Protein 3M70 (pdb70)

Radius of gyration: 23.3 Å; Cα contacts (8 Å, |Δi|>4): 583; chains: 1; bounding box: 67×44×43 Å

Nearest PDB structures (foldseek):
  3m70-assembly1_A  TM=1.002E+00  e=7.846E-60  Haemophilus influenzae
  1y8c-assembly1_A  TM=7.029E-01  e=2.991E-09  Clostridium acetobutylicum ATCC 824
  1wzn-assembly1_A  TM=7.797E-01  e=3.381E-08  Pyrococcus horikoshii OT3
  6gkz-assembly1_D  TM=7.814E-01  e=2.504E-06  Coptis japonica
  3gu3-assembly1_B  TM=7.410E-01  e=1.740E-06  Bacillus cereus ATCC 14579

Secondary structure (DSSP, 8-state):
---EEEEE---EETTTS----SSB---TT-EEEEEEEES-EEEEEE-TT--EEEEEEE-TT--PPPBPTT--EEEEESSTT-EEEEEEEEEGGGHHHHHH-PPPPPHHHHHHHHHSPS-EEEEES-TT-HHHHHHHHTT-EEEEEES-HHHHHHHHHHHHHTT--EEEEE--GGG----S-EEEEEE-S-----GGGHHHHHH--TTEEEEEEEEE-B---SSS--SS--S--PPTTHHHHHTTTSEES--------SSB-SS-PBP---B--EE--

CATH classification: 2.60.120.10 (+1 more: 3.40.50.150)

Sequence (277 aa):
KNELICYKQPVWTKDNLPQFQEKHNTKVGTWGKLTVLKGKLKFYELTENGDVIAEHIFTPESHIPFVEPQAWHRVEALSDDLECTLGFYCKKEDYFSKKYNTTAIHGDVVDAAKIISPCKVLDLGCGQGRNSLYLSLLGYDVTSWDHNENSIAFLNETKEKENLNISTALYDINAANIQENYDFIVSTVVFFLNNRERVPSIIKNKEHTNVGGYNLIVAASTDDVPCPLPFSFTFAENELKEYYKDWEFLEYNENGELHKTDENGNRIKKFATLARKKK

Structure (mmCIF, N/CA/C/O backbone):
data_3M70
#
_entry.id   3M70
#
_cell.length_a   90.488
_cell.length_b   170.217
_cell.length_c   55.321
_cell.angle_alpha   90.00
_cell.angle_beta   90.00
_cell.angle_gamma   90.00
#
_symmetry.space_group_name_H-M   'C 2 2 21'
#
loop_
_entity.id
_entity.type
_entity.pdbx_description
1 polymer 'Tellurite resistance protein tehB homolog'
2 water water
#
loop_
_atom_site.group_PDB
_atom_site.id
_atom_site.type_symbol
_atom_site.label_atom_id
_atom_site.label_alt_id
_atom_site.label_comp_id
_atom_site.label_asym_id
_atom_site.label_entity_id
_atom_site.label_seq_id
_atom_site.pdbx_PDB_ins_code
_atom_site.Cartn_x
_atom_site.Cartn_y
_atom_site.Cartn_z
_atom_site.occupancy
_atom_site.B_iso_or_equiv
_atom_site.auth_seq_id
_atom_site.auth_comp_id
_atom_site.auth_asym_id
_atom_site.auth_atom_id
_atom_site.pdbx_PDB_model_num
ATOM 9 N N . LYS A 1 2 ? -8.124 5.964 21.664 1.00 59.52 2 LYS A N 1
ATOM 10 C CA . LYS A 1 2 ? -7.562 5.825 20.305 1.00 56.79 2 LYS A CA 1
ATOM 11 C C . LYS A 1 2 ? -7.250 7.170 19.622 1.00 52.78 2 LYS A C 1
ATOM 12 O O . LYS A 1 2 ? -6.099 7.450 19.218 1.00 51.16 2 LYS A O 1
ATOM 18 N N . ASN A 1 3 ? -8.302 7.970 19.473 1.00 49.81 3 ASN A N 1
ATOM 19 C CA . ASN A 1 3 ? -8.271 9.295 18.857 1.00 46.95 3 ASN A CA 1
ATOM 20 C C . ASN A 1 3 ? -8.433 10.427 19.893 1.00 45.76 3 ASN A C 1
ATOM 21 O O . ASN A 1 3 ? -8.843 11.528 19.544 1.00 46.07 3 ASN A O 1
ATOM 26 N N . GLU A 1 4 ? -8.152 10.155 21.161 1.00 43.59 4 GLU A N 1
ATOM 27 C CA . GLU A 1 4 ? -8.470 11.127 22.215 1.00 43.36 4 GLU A CA 1
ATOM 28 C C . GLU A 1 4 ? -7.466 12.290 22.318 1.00 39.30 4 GLU A C 1
ATOM 29 O O . GLU A 1 4 ? -7.834 13.374 22.749 1.00 40.06 4 GLU A O 1
ATOM 35 N N . LEU A 1 5 ? -6.209 12.031 22.002 1.00 34.73 5 LEU A N 1
ATOM 36 C CA . LEU A 1 5 ? -5.142 13.018 22.124 1.00 32.38 5 LEU A CA 1
ATOM 37 C C . LEU A 1 5 ? -4.869 13.763 20.809 1.00 31.27 5 LEU A C 1
ATOM 38 O O . LEU A 1 5 ? -4.898 13.164 19.721 1.00 31.75 5 LEU A O 1
ATOM 43 N N . ILE A 1 6 ? -4.594 15.059 20.903 1.00 28.31 6 ILE A N 1
ATOM 44 C CA . ILE A 1 6 ? -4.316 15.850 19.740 1.00 28.22 6 ILE A CA 1
ATOM 45 C C . ILE A 1 6 ? -3.008 16.610 20.026 1.00 26.38 6 ILE A C 1
ATOM 46 O O . ILE A 1 6 ? -2.792 17.033 21.142 1.00 24.90 6 ILE A O 1
ATOM 51 N N . CYS A 1 7 ? -2.200 16.830 19.000 1.00 24.72 7 CYS A N 1
ATOM 52 C CA . CYS A 1 7 ? -0.900 17.493 19.165 1.00 24.49 7 CYS A CA 1
ATOM 53 C C . CYS A 1 7 ? -1.139 19.014 19.232 1.00 24.58 7 CYS A C 1
ATOM 54 O O . CYS A 1 7 ? -1.806 19.581 18.354 1.00 25.38 7 CYS A O 1
ATOM 57 N N . TYR A 1 8 ? -0.636 19.648 20.282 1.00 24.83 8 TYR A N 1
ATOM 58 C CA . TYR A 1 8 ? -0.797 21.075 20.403 1.00 25.79 8 TYR A CA 1
ATOM 59 C C . TYR A 1 8 ? 0.508 21.843 20.170 1.00 26.20 8 TYR A C 1
ATOM 60 O O . TYR A 1 8 ? 0.460 23.055 20.041 1.00 26.26 8 TYR A O 1
ATOM 69 N N . LYS A 1 9 ? 1.640 21.144 20.113 1.00 25.58 9 LYS A N 1
ATOM 70 C CA . LYS A 1 9 ? 2.916 21.783 19.872 1.00 26.95 9 LYS A CA 1
ATOM 71 C C . LYS A 1 9 ? 3.881 20.739 19.316 1.00 26.58 9 LYS A C 1
ATOM 72 O O . LYS A 1 9 ? 4.071 19.671 19.907 1.00 27.15 9 LYS A O 1
ATOM 78 N N . GLN A 1 10 ? 4.460 21.035 18.170 1.00 25.71 10 GLN A N 1
ATOM 79 C CA . GLN A 1 10 ? 5.351 20.092 17.519 1.00 26.65 10 GLN A CA 1
ATOM 80 C C . GLN A 1 10 ? 6.726 20.734 17.359 1.00 26.73 10 GLN A C 1
ATOM 81 O O . GLN A 1 10 ? 6.819 21.794 16.785 1.00 27.27 10 GLN A O 1
ATOM 95 N N . PRO A 1 12 ? 10.794 20.782 16.018 1.00 27.41 12 PRO A N 1
ATOM 96 C CA . PRO A 1 12 ? 11.582 20.343 14.863 1.00 27.90 12 PRO A CA 1
ATOM 97 C C . PRO A 1 12 ? 12.551 19.248 15.257 1.00 27.58 12 PRO A C 1
ATOM 98 O O . PRO A 1 12 ? 12.617 18.864 16.416 1.00 28.40 12 PRO A O 1
ATOM 102 N N . VAL A 1 13 ? 13.306 18.744 14.300 1.00 27.88 13 VAL A N 1
ATOM 103 C CA . VAL A 1 13 ? 14.249 17.674 14.604 1.00 27.57 13 VAL A CA 1
ATOM 104 C C . VAL A 1 13 ? 15.244 18.126 15.637 1.00 28.32 13 VAL A C 1
ATOM 105 O O . VAL A 1 13 ? 15.817 19.214 15.532 1.00 29.59 13 VAL A O 1
ATOM 109 N N . TRP A 1 14 ? 15.453 17.280 16.637 1.00 28.59 14 TRP A N 1
ATOM 110 C CA . TRP A 1 14 ? 16.557 17.423 17.591 1.00 29.97 14 TRP A CA 1
ATOM 111 C C . TRP A 1 14 ? 17.714 16.470 17.278 1.00 30.02 14 TRP A C 1
ATOM 112 O O . TRP A 1 14 ? 17.479 15.292 16.964 1.00 28.92 14 TRP A O 1
ATOM 123 N N . THR A 1 15 ? 18.940 16.976 17.370 1.00 31.70 15 THR A N 1
ATOM 124 C CA . THR A 1 15 ? 20.154 16.195 17.097 1.00 33.44 15 THR A CA 1
ATOM 125 C C . THR A 1 15 ? 20.889 16.001 18.416 1.00 34.83 15 THR A C 1
ATOM 126 O O . THR A 1 15 ? 20.459 16.528 19.462 1.00 33.35 15 THR A O 1
ATOM 130 N N . LYS A 1 16 ? 21.988 15.251 18.39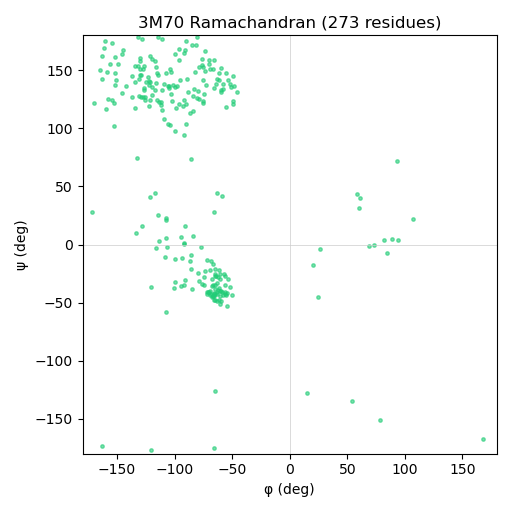6 1.00 35.99 16 LYS A N 1
ATOM 131 C CA . LYS A 1 16 ? 22.714 15.024 19.644 1.00 37.89 16 LYS A CA 1
ATOM 132 C C . LYS A 1 16 ? 23.151 16.359 20.230 1.00 39.31 16 LYS A C 1
ATOM 133 O O . LYS A 1 16 ? 23.079 16.541 21.431 1.00 40.24 16 LYS A O 1
ATOM 139 N N . ASP A 1 17 ? 23.610 17.267 19.376 1.00 41.09 17 ASP A N 1
ATOM 140 C CA . ASP A 1 17 ? 24.146 18.546 19.804 1.00 42.81 17 ASP A CA 1
ATOM 141 C C . ASP A 1 17 ? 23.109 19.619 20.145 1.00 42.62 17 ASP A C 1
ATOM 142 O O . ASP A 1 17 ? 23.418 20.540 20.886 1.00 44.44 17 ASP A O 1
ATOM 147 N N . ASN A 1 18 ? 21.905 19.549 19.597 1.00 39.82 18 ASN A N 1
ATOM 148 C CA . ASN A 1 18 ? 20.936 20.603 19.900 1.00 38.96 18 ASN A CA 1
ATOM 149 C C . ASN A 1 18 ? 19.727 20.151 20.702 1.00 36.05 18 ASN A C 1
ATOM 150 O O . ASN A 1 18 ? 18.835 20.936 20.944 1.00 35.19 18 ASN A O 1
ATOM 155 N N . LEU A 1 19 ? 19.687 18.889 21.104 1.00 35.30 19 LEU A N 1
ATOM 156 C CA . LEU A 1 19 ? 18.647 18.386 22.030 1.00 34.59 19 LEU A CA 1
ATOM 157 C C . LEU A 1 19 ? 18.724 19.289 23.259 1.00 34.79 19 LEU A C 1
ATOM 158 O O . LEU A 1 19 ? 19.768 19.353 23.880 1.00 35.56 19 LEU A O 1
ATOM 163 N N . PRO A 1 20 ? 17.651 20.018 23.594 1.00 34.21 20 PRO A N 1
ATOM 164 C CA . PRO A 1 20 ? 17.949 21.014 24.628 1.00 35.76 20 PRO A CA 1
ATOM 165 C C . PRO A 1 20 ? 18.297 20.407 25.997 1.00 35.55 20 PRO A C 1
ATOM 166 O O . PRO A 1 20 ? 17.850 19.305 26.317 1.00 33.60 20 PRO A O 1
ATOM 170 N N . GLN A 1 21 ? 19.119 21.111 26.774 1.00 37.37 21 GLN A N 1
ATOM 171 C CA . GLN A 1 21 ? 19.635 20.585 28.051 1.00 39.10 21 GLN A CA 1
ATOM 172 C C . GLN A 1 21 ? 18.537 20.227 29.059 1.00 38.02 21 GLN A C 1
ATOM 173 O O . GLN A 1 21 ? 18.670 19.261 29.802 1.00 37.26 21 GLN A O 1
ATOM 187 N N . PHE A 1 23 ? 15.809 18.783 28.629 1.00 33.60 23 PHE A N 1
ATOM 188 C CA . PHE A 1 23 ? 15.246 17.454 28.400 1.00 31.97 23 PHE A CA 1
ATOM 189 C C . PHE A 1 23 ? 16.208 16.348 28.822 1.00 31.84 23 PHE A C 1
ATOM 190 O O . PHE A 1 23 ? 15.798 15.191 29.012 1.00 30.68 23 PHE A O 1
ATOM 198 N N . GLN A 1 24 ? 17.480 16.709 28.968 1.00 32.89 24 GLN A N 1
ATOM 199 C CA . GLN A 1 24 ? 18.522 15.753 29.341 1.00 33.07 24 GLN A CA 1
ATOM 200 C C . GLN A 1 24 ? 18.698 15.711 30.849 1.00 33.45 24 GLN A C 1
ATOM 201 O O . GLN A 1 24 ? 19.520 14.979 31.357 1.00 34.11 24 GLN A O 1
ATOM 207 N N . GLU A 1 25 ? 17.905 16.495 31.562 1.00 34.46 25 GLU A N 1
ATOM 208 C CA . GLU A 1 25 ? 17.883 16.468 33.018 1.00 34.99 25 GLU A CA 1
ATOM 209 C C . GLU A 1 25 ? 16.515 16.043 33.521 1.00 33.26 25 GLU A C 1
ATOM 210 O O . GLU A 1 25 ? 15.533 16.123 32.799 1.00 31.34 25 GLU A O 1
ATOM 216 N N . LYS A 1 26 ? 16.476 15.547 34.757 1.00 33.19 26 LYS A N 1
ATOM 217 C CA . LYS A 1 26 ? 15.244 15.080 35.366 1.00 32.81 26 LYS A CA 1
ATOM 218 C C . LYS A 1 26 ? 14.145 16.122 35.214 1.00 32.13 26 LYS A C 1
ATOM 219 O O . LYS A 1 26 ? 14.304 17.265 35.628 1.00 33.07 26 LYS A O 1
ATOM 225 N N . HIS A 1 27 ? 13.027 15.737 34.621 1.00 30.99 27 HIS A N 1
ATOM 226 C CA . HIS A 1 27 ? 11.923 16.652 34.434 1.00 30.66 27 HIS A CA 1
ATOM 227 C C . HIS A 1 27 ? 10.644 15.874 34.160 1.00 30.74 27 HIS A C 1
ATOM 228 O O . HIS A 1 27 ? 10.674 14.658 33.918 1.00 29.41 27 HIS A O 1
ATOM 235 N N . ASN A 1 28 ? 9.514 16.566 34.183 1.00 30.98 28 ASN A N 1
ATOM 236 C CA . ASN A 1 28 ? 8.268 15.922 33.746 1.00 31.17 28 ASN A CA 1
ATOM 237 C C . ASN A 1 28 ? 7.366 16.933 33.026 1.00 31.64 28 ASN A C 1
ATOM 238 O O . ASN A 1 28 ? 7.623 18.128 33.074 1.00 32.11 28 ASN A O 1
ATOM 243 N N . THR A 1 29 ? 6.332 16.465 32.342 1.00 30.90 29 THR A N 1
ATOM 244 C CA . THR A 1 29 ? 5.400 17.398 31.737 1.00 31.89 29 THR A CA 1
ATOM 245 C C . THR A 1 29 ? 4.251 17.692 32.681 1.00 33.21 29 THR A C 1
ATOM 246 O O . THR A 1 29 ? 3.985 16.946 33.617 1.00 32.26 29 THR A O 1
ATOM 250 N N . LYS A 1 30 ? 3.521 18.751 32.377 1.00 34.30 30 LYS A N 1
ATOM 251 C CA . LYS A 1 30 ? 2.421 19.174 33.199 1.00 35.83 30 LYS A CA 1
ATOM 252 C C . LYS A 1 30 ? 1.253 18.209 33.130 1.00 34.82 30 LYS A C 1
ATOM 253 O O . LYS A 1 30 ? 1.097 17.430 32.187 1.00 33.02 30 LYS A O 1
ATOM 259 N N . VAL A 1 31 ? 0.423 18.278 34.150 1.00 34.22 31 VAL A N 1
ATOM 260 C CA . VAL A 1 31 ? -0.843 17.600 34.154 1.00 34.13 31 VAL A CA 1
ATOM 261 C C . VAL A 1 31 ? -1.513 17.855 32.817 1.00 32.77 31 VAL A C 1
ATOM 262 O O . VAL A 1 31 ? -1.580 18.987 32.348 1.00 31.57 31 VAL A O 1
ATOM 266 N N . GLY A 1 32 ? -1.997 16.786 32.187 1.00 31.90 32 GLY A N 1
ATOM 267 C CA . GLY A 1 32 ? -2.691 16.908 30.912 1.00 31.43 32 GLY A CA 1
ATOM 268 C C . GLY A 1 32 ? -1.856 17.014 29.645 1.00 30.56 32 GLY A C 1
ATOM 269 O O . GLY A 1 32 ? -2.420 17.199 28.564 1.00 30.58 32 GLY A O 1
ATOM 270 N N . THR A 1 33 ? -0.519 16.914 29.756 1.00 28.73 33 THR A N 1
ATOM 271 C CA . THR A 1 33 ? 0.349 16.919 28.595 1.00 27.86 33 THR A CA 1
ATOM 272 C C . THR A 1 33 ? 1.075 15.580 28.447 1.00 26.92 33 THR A C 1
ATOM 273 O O . THR A 1 33 ? 1.720 15.140 29.367 1.00 27.47 33 THR A O 1
ATOM 277 N N . TRP A 1 34 ? 0.933 14.950 27.291 1.00 26.81 34 TRP A N 1
ATOM 278 C CA . TRP A 1 34 ? 1.609 13.707 26.958 1.00 26.55 34 TRP A CA 1
ATOM 279 C C . TRP A 1 34 ? 2.694 14.047 25.937 1.00 26.42 34 TRP A C 1
ATOM 280 O O . TRP A 1 34 ? 2.548 14.995 25.162 1.00 26.67 34 TRP A O 1
ATOM 291 N N . GLY A 1 35 ? 3.819 13.329 25.956 1.00 26.42 35 GLY A N 1
ATOM 292 C CA . GLY A 1 35 ? 4.910 13.600 24.989 1.00 25.42 35 GLY A CA 1
ATOM 293 C C . GLY A 1 35 ? 5.005 12.435 24.011 1.00 26.48 35 GLY A C 1
ATOM 294 O O . GLY A 1 35 ? 4.987 11.259 24.431 1.00 27.31 35 GLY A O 1
ATOM 295 N N . LYS A 1 36 ? 5.096 12.734 22.715 1.00 25.63 36 LYS A N 1
ATOM 296 C CA . LYS A 1 36 ? 5.351 11.704 21.719 1.00 26.31 36 LYS A CA 1
ATOM 297 C C . LYS A 1 36 ? 6.733 11.889 21.142 1.00 26.18 36 LYS A C 1
ATOM 298 O O . LYS A 1 36 ? 7.017 12.928 20.498 1.00 23.83 36 LYS A O 1
ATOM 304 N N . LEU A 1 37 ? 7.586 10.889 21.393 1.00 26.29 37 LEU A N 1
ATOM 305 C CA . LEU A 1 37 ? 8.944 10.881 20.879 1.00 27.55 37 LEU A CA 1
ATOM 306 C C . LEU A 1 37 ? 8.997 10.005 19.670 1.00 27.35 37 LEU A C 1
ATOM 307 O O . LEU A 1 37 ? 8.449 8.919 19.678 1.00 27.71 37 LEU A O 1
ATOM 312 N N . THR A 1 38 ? 9.661 10.472 18.617 1.00 27.67 38 THR A N 1
ATOM 313 C CA . THR A 1 38 ? 9.843 9.691 17.417 1.00 28.09 38 THR A CA 1
ATOM 314 C C . THR A 1 38 ? 11.330 9.730 17.085 1.00 28.43 38 THR A C 1
ATOM 315 O O . THR A 1 38 ? 11.960 10.822 17.039 1.00 27.16 38 THR A O 1
ATOM 319 N N . VAL A 1 39 ? 11.918 8.549 16.913 1.00 27.76 39 VAL A N 1
ATOM 320 C CA . VAL A 1 39 ? 13.327 8.495 16.532 1.00 28.38 39 VAL A CA 1
ATOM 321 C C . VAL A 1 39 ? 13.405 8.344 15.040 1.00 28.49 39 VAL A C 1
ATOM 322 O O . VAL A 1 39 ? 12.858 7.391 14.444 1.00 29.31 39 VAL A O 1
ATOM 326 N N . LEU A 1 40 ? 14.058 9.304 14.409 1.00 29.30 40 LEU A N 1
ATOM 327 C CA . LEU A 1 40 ? 14.150 9.316 12.960 1.00 29.48 40 LEU A CA 1
ATOM 328 C C . LEU A 1 40 ? 15.421 8.646 12.465 1.00 30.33 40 LEU A C 1
ATOM 329 O O . LEU A 1 40 ? 15.437 8.059 11.384 1.00 29.60 40 LEU A O 1
ATOM 334 N N . LYS A 1 41 ? 16.495 8.811 13.211 1.00 30.98 41 LYS A N 1
ATOM 335 C CA . LYS A 1 41 ? 17.762 8.192 12.859 1.00 32.74 41 LYS A CA 1
ATOM 336 C C . LYS A 1 41 ? 18.538 7.967 14.131 1.00 32.56 41 LYS A C 1
ATOM 337 O O . LYS A 1 41 ? 18.413 8.747 15.075 1.00 31.44 41 LYS A O 1
ATOM 343 N N . GLY A 1 42 ? 19.340 6.899 14.157 1.00 32.85 42 GLY A N 1
ATOM 344 C CA . GLY A 1 42 ? 20.235 6.644 15.269 1.00 33.38 42 GLY A CA 1
ATOM 345 C C . GLY A 1 42 ? 19.566 6.056 16.497 1.00 32.47 42 GLY A C 1
ATOM 346 O O . GLY A 1 42 ? 18.569 5.344 16.392 1.00 31.65 42 GLY A O 1
ATOM 347 N N . LYS A 1 43 ? 20.133 6.345 17.666 1.00 32.46 43 LYS A N 1
ATOM 348 C CA . LYS A 1 43 ? 19.659 5.763 18.919 1.00 31.70 43 LYS A CA 1
ATOM 349 C C . LYS A 1 43 ? 19.530 6.810 20.017 1.00 30.86 43 LYS A C 1
ATOM 350 O O . LYS A 1 43 ? 20.415 7.659 20.205 1.00 30.45 43 LYS A O 1
ATOM 356 N N . LEU A 1 44 ? 18.464 6.681 20.795 1.00 30.06 44 LEU A N 1
ATOM 357 C CA . LEU A 1 44 ? 18.162 7.608 21.896 1.00 30.32 44 LEU A CA 1
ATOM 358 C C . LEU A 1 44 ? 18.097 6.788 23.163 1.00 29.57 44 LEU A C 1
ATOM 359 O O . LEU A 1 44 ? 17.547 5.684 23.147 1.00 29.55 44 LEU A O 1
ATOM 364 N N . LYS A 1 45 ? 18.626 7.311 24.245 1.00 29.31 45 LYS A N 1
ATOM 365 C CA . LYS A 1 45 ? 18.501 6.683 25.527 1.00 31.23 45 LYS A CA 1
ATOM 366 C C . LYS A 1 45 ? 17.478 7.438 26.356 1.00 29.70 45 LYS A C 1
ATOM 367 O O . LYS A 1 45 ? 17.463 8.668 26.366 1.00 29.77 45 LYS A O 1
ATOM 373 N N . PHE A 1 46 ? 16.617 6.686 27.022 1.00 28.07 46 PHE A N 1
ATOM 374 C CA . PHE A 1 46 ? 15.528 7.222 27.816 1.00 27.62 46 PHE A CA 1
ATOM 375 C C . PHE A 1 46 ? 15.588 6.630 29.230 1.00 28.29 46 PHE A C 1
ATOM 376 O O . PHE A 1 46 ? 15.633 5.397 29.408 1.00 29.27 46 PHE A O 1
ATOM 384 N N . TYR A 1 47 ? 15.592 7.494 30.229 1.00 28.06 47 TYR A N 1
ATOM 385 C CA . TYR A 1 47 ? 15.690 7.082 31.628 1.00 28.77 47 TYR A CA 1
ATOM 386 C C . TYR A 1 47 ? 14.359 7.398 32.305 1.00 28.65 47 TYR A C 1
ATOM 387 O O . TYR A 1 47 ? 13.906 8.552 32.312 1.00 27.57 47 TYR A O 1
ATOM 396 N N . GLU A 1 48 ? 13.710 6.367 32.824 1.00 28.49 48 GLU A N 1
ATOM 397 C CA . GLU A 1 48 ? 12.581 6.551 33.696 1.00 30.60 48 GLU A CA 1
ATOM 398 C C . GLU A 1 48 ? 13.127 6.791 35.096 1.00 31.58 48 GLU A C 1
ATOM 399 O O . GLU A 1 48 ? 14.008 6.045 35.559 1.00 31.79 48 GLU A O 1
ATOM 405 N N . LEU A 1 49 ? 12.588 7.799 35.788 1.00 31.81 49 LEU A N 1
ATOM 406 C CA . LEU A 1 49 ? 13.151 8.233 37.048 1.00 31.93 49 LEU A CA 1
ATOM 407 C C . LEU A 1 49 ? 12.112 8.336 38.133 1.00 33.58 49 LEU A C 1
ATOM 408 O O . LEU A 1 49 ? 10.947 8.501 37.844 1.00 32.74 49 LEU A O 1
ATOM 413 N N . THR A 1 50 ? 12.541 8.277 39.395 1.00 35.80 50 THR A N 1
ATOM 414 C CA . THR A 1 50 ? 11.699 8.731 40.484 1.00 37.76 50 THR A CA 1
ATOM 415 C C . THR A 1 50 ? 11.848 10.251 40.681 1.00 39.15 50 THR A C 1
ATOM 416 O O . THR A 1 50 ? 12.759 10.881 40.112 1.00 37.86 50 THR A O 1
ATOM 420 N N . GLU A 1 51 ? 10.992 10.820 41.532 1.00 41.37 51 GLU A N 1
ATOM 421 C CA . GLU A 1 51 ? 11.015 12.246 41.812 1.00 43.25 51 GLU A CA 1
ATOM 422 C C . GLU A 1 51 ? 12.375 12.699 42.322 1.00 44.89 51 GLU A C 1
ATOM 423 O O . GLU A 1 51 ? 12.741 13.865 42.157 1.00 45.17 51 GLU A O 1
ATOM 429 N N . ASN A 1 52 ? 13.137 11.794 42.925 1.00 45.87 52 ASN A N 1
ATOM 430 C CA . ASN A 1 52 ? 14.443 12.180 43.440 1.00 47.74 52 ASN A CA 1
ATOM 431 C C . ASN A 1 52 ? 15.586 11.909 42.464 1.00 46.47 52 ASN A C 1
ATOM 432 O O . ASN A 1 52 ? 16.747 12.096 42.804 1.00 47.73 52 ASN A O 1
ATOM 437 N N . GLY A 1 53 ? 15.255 11.493 41.247 1.00 44.34 53 GLY A N 1
ATOM 438 C CA . GLY A 1 53 ? 16.256 11.307 40.188 1.00 43.12 53 GLY A CA 1
ATOM 439 C C . GLY A 1 53 ? 16.910 9.938 40.106 1.00 42.86 53 GLY A C 1
ATOM 440 O O . GLY A 1 53 ? 17.797 9.720 39.296 1.00 42.26 53 GLY A O 1
ATOM 441 N N . ASP A 1 54 ? 16.462 8.993 40.916 1.00 43.50 54 ASP A N 1
ATOM 442 C CA . ASP A 1 54 ? 16.958 7.627 40.806 1.00 43.76 54 ASP A CA 1
ATOM 443 C C . ASP A 1 54 ? 16.388 6.959 39.559 1.00 41.58 54 ASP A C 1
ATOM 444 O O . ASP A 1 54 ? 15.195 7.107 39.249 1.00 40.32 54 ASP A O 1
ATOM 449 N N . VAL A 1 55 ? 17.252 6.239 38.863 1.00 40.75 55 VAL A N 1
ATOM 450 C CA . VAL A 1 55 ? 16.892 5.568 37.634 1.00 40.84 55 VAL A CA 1
ATOM 451 C C . VAL A 1 55 ? 16.151 4.294 37.977 1.00 41.73 55 VAL A C 1
ATOM 452 O O . VAL A 1 55 ? 16.676 3.481 38.728 1.00 42.57 55 VAL A O 1
ATOM 456 N N . ILE A 1 56 ? 14.943 4.159 37.420 1.00 41.05 56 ILE A N 1
ATOM 457 C CA . ILE A 1 56 ? 13.987 3.055 37.634 1.00 42.23 56 ILE A CA 1
ATOM 458 C C . ILE A 1 56 ? 14.033 2.024 36.482 1.00 40.57 56 ILE A C 1
ATOM 459 O O . ILE A 1 56 ? 13.773 0.828 36.676 1.00 40.76 56 ILE A O 1
ATOM 464 N N . ALA A 1 57 ? 14.318 2.522 35.277 1.00 37.93 57 ALA A N 1
ATOM 465 C CA . ALA A 1 57 ? 14.439 1.707 34.072 1.00 36.39 57 ALA A CA 1
ATOM 466 C C . ALA A 1 57 ? 15.128 2.539 32.998 1.00 35.48 57 ALA A C 1
ATOM 467 O O . ALA A 1 57 ? 15.038 3.778 33.020 1.00 35.01 57 ALA A O 1
ATOM 469 N N . GLU A 1 58 ? 15.863 1.879 32.112 1.00 34.70 58 GLU A N 1
ATOM 470 C CA . GLU A 1 58 ? 16.473 2.534 30.948 1.00 34.95 58 GLU A CA 1
ATOM 471 C C . GLU A 1 58 ? 16.027 1.872 29.659 1.00 33.89 58 GLU A C 1
ATOM 472 O O . GLU A 1 58 ? 15.834 0.640 29.599 1.00 34.73 58 GLU A O 1
ATOM 478 N N . HIS A 1 59 ? 15.854 2.685 28.627 1.00 31.05 59 HIS A N 1
ATOM 479 C CA . HIS A 1 59 ? 15.477 2.203 27.317 1.00 30.50 59 HIS A CA 1
ATOM 480 C C . HIS A 1 59 ? 16.379 2.771 26.233 1.00 30.38 59 HIS A C 1
ATOM 481 O O . HIS A 1 59 ? 16.810 3.954 26.304 1.00 30.07 59 HIS A O 1
ATOM 488 N N . ILE A 1 60 ? 16.689 1.936 25.246 1.00 28.89 60 ILE A N 1
ATOM 489 C CA . ILE A 1 60 ? 17.312 2.409 24.024 1.00 30.42 60 ILE A CA 1
ATOM 490 C C . ILE A 1 60 ? 16.340 2.263 22.863 1.00 29.03 60 ILE A C 1
ATOM 491 O O . ILE A 1 60 ? 15.816 1.172 22.563 1.00 29.03 60 ILE A O 1
ATOM 496 N N . PHE A 1 61 ? 16.075 3.380 22.229 1.00 28.39 61 PHE A N 1
ATOM 497 C CA . PHE A 1 61 ? 15.130 3.413 21.135 1.00 28.31 61 PHE A CA 1
ATOM 498 C C . PHE A 1 61 ? 15.795 3.775 19.822 1.00 29.75 61 PHE A C 1
ATOM 499 O O . PHE A 1 61 ? 16.763 4.546 19.794 1.00 30.30 61 PHE A O 1
ATOM 507 N N . THR A 1 62 ? 15.258 3.218 18.737 1.00 31.40 62 THR A N 1
ATOM 508 C CA . THR A 1 62 ? 15.752 3.400 17.373 1.00 32.86 62 THR A CA 1
ATOM 509 C C . THR A 1 62 ? 14.556 3.746 16.477 1.00 31.87 62 THR A C 1
ATOM 510 O O . THR A 1 62 ? 13.436 3.776 16.941 1.00 30.71 62 THR A O 1
ATOM 514 N N . PRO A 1 63 ? 14.774 3.995 15.171 1.00 33.08 63 PRO A N 1
ATOM 515 C CA . PRO A 1 63 ? 13.616 4.350 14.356 1.00 32.91 63 PRO A CA 1
ATOM 516 C C . PRO A 1 63 ? 12.635 3.187 14.173 1.00 34.10 63 PRO A C 1
ATOM 517 O O . PRO A 1 63 ? 11.517 3.400 13.693 1.00 34.09 63 PRO A O 1
ATOM 521 N N . GLU A 1 64 ? 13.071 1.965 14.503 1.00 33.83 64 GLU A N 1
ATOM 522 C CA . GLU A 1 64 ? 12.200 0.799 14.425 1.00 35.84 64 GLU A CA 1
ATOM 523 C C . GLU A 1 64 ? 11.363 0.626 15.700 1.00 35.25 64 GLU A C 1
ATOM 524 O O . GLU A 1 64 ? 10.474 -0.208 15.734 1.00 36.09 64 GLU A O 1
ATOM 530 N N . SER A 1 65 ? 11.656 1.395 16.744 1.00 35.14 65 SER A N 1
ATOM 531 C CA . SER A 1 65 ? 10.915 1.283 18.016 1.00 36.44 65 SER A CA 1
ATOM 532 C C . SER A 1 65 ? 9.564 1.999 17.904 1.00 38.22 65 SER A C 1
ATOM 533 O O . SER A 1 65 ? 9.430 2.980 17.167 1.00 39.77 65 SER A O 1
ATOM 536 N N . HIS A 1 66 ? 8.590 1.557 18.676 1.00 39.96 66 HIS A N 1
ATOM 537 C CA . HIS A 1 66 ? 7.359 2.347 18.859 1.00 40.69 66 HIS A CA 1
ATOM 538 C C . HIS A 1 66 ? 7.415 2.849 20.284 1.00 37.29 66 HIS A C 1
ATOM 539 O O . HIS A 1 66 ? 7.338 2.074 21.164 1.00 38.38 66 HIS A O 1
ATOM 546 N N . ILE A 1 67 ? 7.652 4.126 20.509 1.00 34.04 67 ILE A N 1
ATOM 547 C CA . ILE A 1 67 ? 7.833 4.612 21.846 1.00 32.22 67 ILE A CA 1
ATOM 548 C C . ILE A 1 67 ? 6.476 5.016 22.395 1.00 30.84 67 ILE A C 1
ATOM 549 O O . ILE A 1 67 ? 5.806 5.833 21.784 1.00 29.04 67 ILE A O 1
ATOM 554 N N . PRO A 1 68 ? 6.040 4.407 23.510 1.00 30.74 68 PRO A N 1
ATOM 555 C CA . PRO A 1 68 ? 4.755 4.829 24.068 1.00 30.59 68 PRO A CA 1
ATOM 556 C C . PRO A 1 68 ? 4.791 6.311 24.433 1.00 28.88 68 PRO A C 1
ATOM 557 O O . PRO A 1 68 ? 5.875 6.868 24.723 1.00 27.42 68 PRO A O 1
ATOM 561 N N . PHE A 1 69 ? 3.630 6.956 24.388 1.00 28.41 69 PHE A N 1
ATOM 562 C CA . PHE A 1 69 ? 3.510 8.340 24.887 1.00 28.70 69 PHE A CA 1
ATOM 563 C C . PHE A 1 69 ? 4.143 8.436 26.261 1.00 27.97 69 PHE A C 1
ATOM 564 O O . PHE A 1 69 ? 3.911 7.579 27.105 1.00 28.24 69 PHE A O 1
ATOM 572 N N . VAL A 1 70 ? 4.907 9.491 26.497 1.00 27.21 70 VAL A N 1
ATOM 573 C CA . VAL A 1 70 ? 5.374 9.817 27.823 1.00 27.30 70 VAL A CA 1
ATOM 574 C C . VAL A 1 70 ? 4.196 10.429 28.617 1.00 28.36 70 VAL A C 1
ATOM 575 O O . VAL A 1 70 ? 3.595 11.437 28.193 1.00 28.01 70 VAL A O 1
ATOM 579 N N . GLU A 1 71 ? 3.867 9.831 29.758 1.00 27.82 71 GLU A N 1
ATOM 580 C CA . GLU A 1 71 ? 2.704 10.255 30.540 1.00 29.33 71 GLU A CA 1
ATOM 581 C C . GLU A 1 71 ? 2.912 11.584 31.273 1.00 28.96 71 GLU A C 1
ATOM 582 O O . GLU A 1 71 ? 4.049 11.945 31.649 1.00 28.21 71 GLU A O 1
ATOM 588 N N . PRO A 1 72 ? 1.812 12.332 31.462 1.00 29.44 72 PRO A N 1
ATOM 589 C CA . PRO A 1 72 ? 1.862 13.521 32.298 1.00 29.96 72 PRO A CA 1
ATOM 590 C C . PRO A 1 72 ? 2.480 13.219 33.650 1.00 30.44 72 PRO A C 1
ATOM 591 O O . PRO A 1 72 ? 2.176 12.208 34.285 1.00 29.62 72 PRO A O 1
ATOM 595 N N . GLN A 1 73 ? 3.357 14.111 34.072 1.00 29.55 73 GLN A N 1
ATOM 596 C CA . GLN A 1 73 ? 3.934 14.081 35.412 1.00 31.27 73 GLN A CA 1
ATOM 597 C C . GLN A 1 73 ? 4.948 12.975 35.625 1.00 30.60 73 GLN A C 1
ATOM 598 O O . GLN A 1 73 ? 5.513 12.881 36.696 1.00 31.73 73 GLN A O 1
ATOM 604 N N . ALA A 1 74 ? 5.206 12.150 34.617 1.00 31.28 74 ALA A N 1
ATOM 605 C CA . ALA A 1 74 ? 6.238 11.075 34.737 1.00 30.80 74 ALA A CA 1
ATOM 606 C C . ALA A 1 74 ? 7.651 11.611 34.658 1.00 31.14 74 ALA A C 1
ATOM 607 O O . ALA A 1 74 ? 8.035 12.226 33.639 1.00 31.33 74 ALA A O 1
ATOM 609 N N . TRP A 1 75 ? 8.439 11.363 35.703 1.00 30.29 75 TRP A N 1
ATOM 610 C CA . TRP A 1 75 ? 9.811 11.880 35.779 1.00 30.26 75 TRP A CA 1
ATOM 611 C C . TRP A 1 75 ? 10.717 11.105 34.851 1.00 29.24 75 TRP A C 1
ATOM 612 O O . TRP A 1 75 ? 10.721 9.876 34.862 1.00 27.32 75 TRP A O 1
ATOM 623 N N . HIS A 1 76 ? 11.477 11.826 34.025 1.00 27.98 76 HIS A N 1
ATOM 624 C CA . HIS A 1 76 ? 12.370 11.182 33.086 1.00 27.18 76 HIS A CA 1
ATOM 625 C C . HIS A 1 76 ? 13.460 12.118 32.582 1.00 27.42 76 HIS A C 1
ATOM 626 O O . HIS A 1 76 ? 13.469 13.315 32.891 1.00 27.29 76 HIS A O 1
ATOM 633 N N . ARG A 1 77 ? 14.368 11.561 31.793 1.00 27.80 77 ARG A N 1
ATOM 634 C CA . ARG A 1 77 ? 15.286 12.357 30.997 1.00 28.48 77 ARG A CA 1
ATOM 635 C C . ARG A 1 77 ? 15.762 11.534 29.799 1.00 29.09 77 ARG A C 1
ATOM 636 O O . ARG A 1 77 ? 15.711 10.301 29.833 1.00 28.20 77 ARG A O 1
ATOM 644 N N . VAL A 1 78 ? 16.178 12.218 28.724 1.00 30.46 78 VAL A N 1
ATOM 645 C CA . VAL A 1 78 ? 16.655 11.562 27.521 1.00 32.28 78 VAL A CA 1
ATOM 646 C C . VAL A 1 78 ? 17.987 12.111 27.053 1.00 34.93 78 VAL A C 1
ATOM 647 O O . VAL A 1 78 ? 18.390 13.222 27.399 1.00 36.79 78 VAL A O 1
ATOM 651 N N . GLU A 1 79 ? 18.672 11.337 26.233 1.00 36.34 79 GLU A N 1
ATOM 652 C CA . GLU A 1 79 ? 19.890 11.839 25.599 1.00 38.18 79 GLU A CA 1
ATOM 653 C C . GLU A 1 79 ? 20.253 10.951 24.428 1.00 37.87 79 GLU A C 1
ATOM 654 O O . GLU A 1 79 ? 19.779 9.794 24.311 1.00 34.70 79 GLU A O 1
ATOM 660 N N . ALA A 1 80 ? 21.103 11.489 23.561 1.00 37.48 80 ALA A N 1
ATOM 661 C CA . ALA A 1 80 ? 21.444 10.799 22.357 1.00 37.89 80 ALA A CA 1
ATOM 662 C C . ALA A 1 80 ? 22.402 9.695 22.756 1.00 38.25 80 ALA A C 1
ATOM 663 O O . ALA A 1 80 ? 23.234 9.875 23.622 1.00 38.64 80 ALA A O 1
ATOM 665 N N . LEU A 1 81 ? 22.270 8.544 22.132 1.00 37.71 81 LEU A N 1
ATOM 666 C CA . LEU A 1 81 ? 23.268 7.503 22.304 1.00 39.43 81 LEU A CA 1
ATOM 667 C C . LEU A 1 81 ? 24.218 7.484 21.116 1.00 39.98 81 LEU A C 1
ATOM 668 O O . LEU A 1 81 ? 25.397 7.295 21.283 1.00 41.94 81 LEU A O 1
ATOM 673 N N . SER A 1 82 ? 23.709 7.723 19.914 1.00 39.63 82 SER A N 1
ATOM 674 C CA . SER A 1 82 ? 24.530 7.765 18.708 1.00 40.03 82 SER A CA 1
ATOM 675 C C . SER A 1 82 ? 24.759 9.221 18.269 1.00 40.26 82 SER A C 1
ATOM 676 O O . SER A 1 82 ? 23.915 10.077 18.497 1.00 39.03 82 SER A O 1
ATOM 679 N N . ASP A 1 83 ? 25.900 9.514 17.664 1.00 41.31 83 ASP A N 1
ATOM 680 C CA . ASP A 1 83 ? 26.188 10.875 17.194 1.00 42.28 83 ASP A CA 1
ATOM 681 C C . ASP A 1 83 ? 25.251 11.298 16.084 1.00 39.80 83 ASP A C 1
ATOM 682 O O . ASP A 1 83 ? 25.124 12.482 15.813 1.00 40.45 83 ASP A O 1
ATOM 687 N N . ASP A 1 8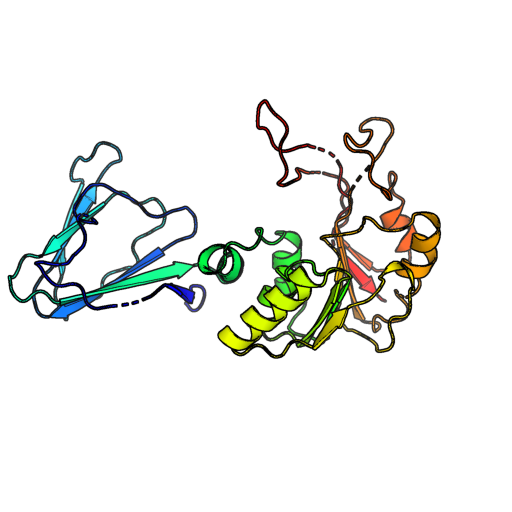4 ? 24.701 10.337 15.357 1.00 38.30 84 ASP A N 1
ATOM 688 C CA . ASP A 1 84 ? 23.817 10.654 14.237 1.00 38.01 84 ASP A CA 1
ATOM 689 C C . ASP A 1 84 ? 22.336 10.745 14.651 1.00 35.50 84 ASP A C 1
ATOM 690 O O . ASP A 1 84 ? 21.436 10.754 13.811 1.00 35.79 84 ASP A O 1
ATOM 695 N N . LEU A 1 85 ? 22.096 10.859 15.937 1.00 33.83 85 LEU A N 1
ATOM 696 C CA . LEU A 1 85 ? 20.709 10.855 16.434 1.00 32.31 85 LEU A CA 1
ATOM 697 C C . LEU A 1 85 ? 19.912 11.977 15.797 1.00 31.44 85 LEU A C 1
ATOM 698 O O . LEU A 1 85 ? 20.394 13.108 15.700 1.00 31.86 85 LEU A O 1
ATOM 703 N N . GLU A 1 86 ? 18.707 11.651 15.337 1.00 29.89 86 GLU A N 1
ATOM 704 C CA . GLU A 1 86 ? 17.723 12.639 14.946 1.00 30.22 86 GLU A CA 1
ATOM 705 C C . GLU A 1 86 ? 16.390 12.163 15.514 1.00 29.27 86 GLU A C 1
ATOM 706 O O . GLU A 1 86 ? 15.994 10.984 15.322 1.00 28.36 86 GLU A O 1
ATOM 712 N N . CYS A 1 87 ? 15.731 13.043 16.259 1.00 28.70 87 CYS A N 1
ATOM 713 C CA . CYS A 1 87 ? 14.413 12.692 16.851 1.00 27.50 87 CYS A CA 1
ATOM 714 C C . CYS A 1 87 ? 13.495 13.917 16.905 1.00 27.61 87 CYS A C 1
ATOM 715 O O . CYS A 1 87 ? 13.955 15.059 16.774 1.00 27.52 87 CYS A O 1
ATOM 718 N N . THR A 1 88 ? 12.203 13.694 17.099 1.00 26.36 88 THR A N 1
ATOM 719 C CA . THR A 1 88 ? 11.278 14.817 17.295 1.00 27.75 88 THR A CA 1
ATOM 720 C C . THR A 1 88 ? 10.401 14.513 18.506 1.00 27.06 88 THR A C 1
ATOM 721 O O . THR A 1 88 ? 10.156 13.331 18.837 1.00 27.47 88 THR A O 1
ATOM 725 N N . LEU A 1 89 ? 9.926 15.585 19.128 1.00 26.75 89 LEU A N 1
ATOM 726 C CA . LEU A 1 89 ? 9.009 15.542 20.249 1.00 26.53 89 LEU A CA 1
ATOM 727 C C . LEU A 1 89 ? 7.782 16.402 19.912 1.00 25.94 89 LEU A C 1
ATOM 728 O O . LEU A 1 89 ? 7.942 17.555 19.504 1.00 26.81 89 LEU A O 1
ATOM 733 N N . GLY A 1 90 ? 6.591 15.821 20.034 1.00 25.14 90 GLY A N 1
ATOM 734 C CA . GLY A 1 90 ? 5.319 16.572 20.010 1.00 25.43 90 GLY A CA 1
ATOM 735 C C . GLY A 1 90 ? 4.629 16.471 21.366 1.00 26.19 90 GLY A C 1
ATOM 736 O O . GLY A 1 90 ? 4.787 15.472 22.097 1.00 25.23 90 GLY A O 1
ATOM 737 N N . PHE A 1 91 ? 3.940 17.546 21.741 1.00 25.75 91 PHE A N 1
ATOM 738 C CA . PHE A 1 91 ? 3.182 17.576 22.978 1.00 25.98 91 PHE A CA 1
ATOM 739 C C . PHE A 1 91 ? 1.706 17.448 22.632 1.00 25.55 91 PHE A C 1
ATOM 740 O O . PHE A 1 91 ? 1.204 18.124 21.694 1.00 26.13 91 PHE A O 1
ATOM 748 N N . TYR A 1 92 ? 1.019 16.592 23.386 1.00 24.41 92 TYR A N 1
ATOM 749 C CA . TYR A 1 92 ? -0.353 16.191 23.075 1.00 24.89 92 TYR A CA 1
ATOM 750 C C . TYR A 1 92 ? -1.250 16.411 24.289 1.00 24.95 92 TYR A C 1
ATOM 751 O O . TYR A 1 92 ? -0.814 16.347 25.432 1.00 24.60 92 TYR A O 1
ATOM 760 N N . CYS A 1 93 ? -2.530 16.625 24.042 1.00 25.35 93 CYS A N 1
ATOM 761 C CA . CYS A 1 93 ? -3.429 16.785 25.128 1.00 25.54 93 CYS A CA 1
ATOM 762 C C . CYS A 1 93 ? -4.807 16.387 24.668 1.00 27.23 93 CYS A C 1
ATOM 763 O O . CYS A 1 93 ? -5.068 16.126 23.483 1.00 26.14 93 CYS A O 1
ATOM 766 N N . LYS A 1 94 ? -5.713 16.361 25.613 1.00 25.33 94 LYS A N 1
ATOM 767 C CA . LYS A 1 94 ? -7.108 16.092 25.298 1.00 26.83 94 LYS A CA 1
ATOM 768 C C . LYS A 1 94 ? -7.706 17.347 24.690 1.00 26.59 94 LYS A C 1
ATOM 769 O O . LYS A 1 94 ? -7.226 18.458 24.951 1.00 25.96 94 LYS A O 1
ATOM 775 N N . LYS A 1 95 ? -8.749 17.202 23.871 1.00 25.42 95 LYS A N 1
ATOM 776 C CA . LYS A 1 95 ? -9.304 18.362 23.183 1.00 25.76 95 LYS A CA 1
ATOM 777 C C . LYS A 1 95 ? -9.918 19.411 24.141 1.00 25.77 95 LYS A C 1
ATOM 778 O O . LYS A 1 95 ? -9.906 20.598 23.818 1.00 24.14 95 LYS A O 1
ATOM 784 N N . GLU A 1 96 ? -10.390 18.991 25.319 1.00 26.20 96 GLU A N 1
ATOM 785 C CA . GLU A 1 96 ? -10.885 19.949 26.327 1.00 27.86 96 GLU A CA 1
ATOM 786 C C . GLU A 1 96 ? -9.808 20.822 26.889 1.00 26.85 96 GLU A C 1
ATOM 787 O O . GLU A 1 96 ? -10.130 21.800 27.538 1.00 27.93 96 GLU A O 1
ATOM 793 N N . ASP A 1 97 ? -8.543 20.443 26.717 1.00 26.21 97 ASP A N 1
ATOM 794 C CA . ASP A 1 97 ? -7.395 21.242 27.187 1.00 26.45 97 ASP A CA 1
ATOM 795 C C . ASP A 1 97 ? -6.585 21.966 26.091 1.00 27.00 97 ASP A C 1
ATOM 796 O O . ASP A 1 97 ? -5.601 22.685 26.393 1.00 27.49 97 ASP A O 1
ATOM 801 N N . TYR A 1 98 ? -6.970 21.773 24.825 1.00 26.68 98 TYR A N 1
ATOM 802 C CA . TYR A 1 98 ? -6.140 22.184 23.676 1.00 25.74 98 TYR A CA 1
ATOM 803 C C . TYR A 1 98 ? -5.966 23.696 23.597 1.00 25.16 98 TYR A C 1
ATOM 804 O O . TYR A 1 98 ? -4.870 24.174 23.485 1.00 24.39 98 TYR A O 1
ATOM 813 N N . PHE A 1 99 ? -7.041 24.463 23.710 1.00 25.55 99 PHE A N 1
ATOM 814 C CA . PHE A 1 99 ? -6.889 25.916 23.636 1.00 26.07 99 PHE A CA 1
ATOM 815 C C . PHE A 1 99 ? -6.122 26.513 24.820 1.00 27.15 99 PHE A C 1
ATOM 816 O O . PHE A 1 99 ? -5.267 27.420 24.609 1.00 29.00 99 PHE A O 1
ATOM 824 N N . SER A 1 100 ? -6.293 25.961 26.032 1.00 26.54 100 SER A N 1
ATOM 825 C CA . SER A 1 100 ? -5.528 26.444 27.173 1.00 26.05 100 SER A CA 1
ATOM 826 C C . SER A 1 100 ? -4.070 26.110 26.980 1.00 26.48 100 SER A C 1
ATOM 827 O O . SER A 1 100 ? -3.189 26.953 27.184 1.00 25.24 100 SER A O 1
ATOM 830 N N . LYS A 1 101 ? -3.814 24.873 26.561 1.00 25.90 101 LYS A N 1
ATOM 831 C CA . LYS A 1 101 ? -2.452 24.440 26.356 1.00 26.70 101 LYS A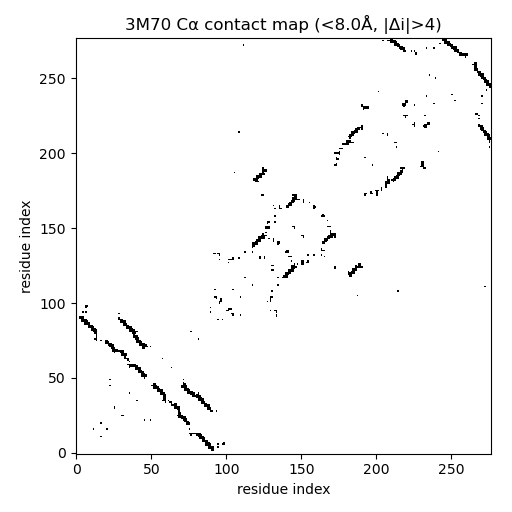 CA 1
ATOM 832 C C . LYS A 1 101 ? -1.771 25.187 25.211 1.00 26.88 101 LYS A C 1
ATOM 833 O O . LYS A 1 101 ? -0.601 25.503 25.289 1.00 26.09 101 LYS A O 1
ATOM 839 N N . LYS A 1 102 ? -2.469 25.394 24.106 1.00 26.93 102 LYS A N 1
ATOM 840 C CA . LYS A 1 102 ? -1.803 26.005 22.955 1.00 28.29 102 LYS A CA 1
ATOM 841 C C . LYS A 1 102 ? -1.788 27.536 22.999 1.00 29.03 102 LYS A C 1
ATOM 842 O O . LYS A 1 102 ? -0.807 28.147 22.590 1.00 29.63 102 LYS A O 1
ATOM 848 N N . TYR A 1 103 ? -2.889 28.131 23.465 1.00 29.37 103 TYR A N 1
ATOM 849 C CA . TYR A 1 103 ? -3.075 29.588 23.444 1.00 30.87 103 TYR A CA 1
ATOM 850 C C . TYR A 1 103 ? -3.183 30.246 24.825 1.00 32.85 103 TYR A C 1
ATOM 851 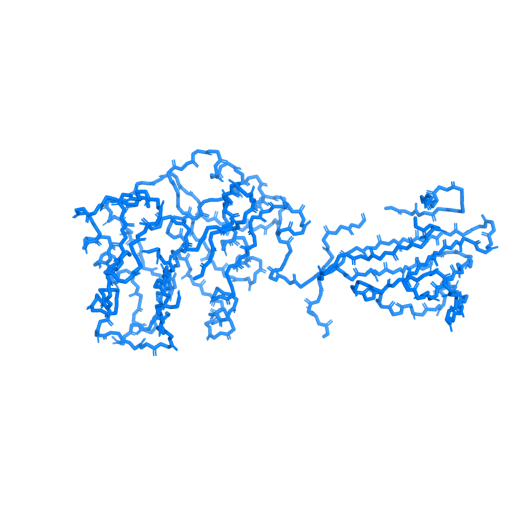O O . TYR A 1 103 ? -3.288 31.451 24.899 1.00 34.18 103 TYR A O 1
ATOM 860 N N . ASN A 1 104 ? -3.165 29.462 25.892 1.00 32.70 104 ASN A N 1
ATOM 861 C CA . ASN A 1 104 ? -3.336 29.966 27.254 1.00 34.75 104 ASN A CA 1
ATOM 862 C C . ASN A 1 104 ? -4.678 30.664 27.469 1.00 34.30 104 ASN A C 1
ATOM 863 O O . ASN A 1 104 ? -4.789 31.585 28.290 1.00 34.47 104 ASN A O 1
ATOM 868 N N . THR A 1 105 ? -5.717 30.228 26.765 1.00 31.83 105 THR A N 1
ATOM 869 C CA . THR A 1 105 ? -7.028 30.677 27.136 1.00 31.18 105 THR A CA 1
ATOM 870 C C . THR A 1 105 ? -7.340 30.110 28.535 1.00 31.67 105 THR A C 1
ATOM 871 O O . THR A 1 105 ? -6.735 29.139 28.983 1.00 30.98 105 THR A O 1
ATOM 875 N N . THR A 1 106 ? -8.279 30.741 29.228 1.00 31.66 106 THR A N 1
ATOM 876 C CA . THR A 1 106 ? -8.811 30.219 30.492 1.00 32.08 106 THR A CA 1
ATOM 877 C C . THR A 1 106 ? -9.396 28.827 30.285 1.00 31.03 106 THR A C 1
ATOM 878 O O . THR A 1 106 ? -10.107 28.601 29.301 1.00 31.14 106 THR A O 1
ATOM 882 N N . ALA A 1 107 ? -9.145 27.928 31.225 1.00 31.61 107 ALA A N 1
ATOM 883 C CA . ALA A 1 107 ? -9.653 26.572 31.173 1.00 31.59 107 ALA A CA 1
ATOM 884 C C . ALA A 1 107 ? -11.164 26.579 30.982 1.00 32.24 107 ALA A C 1
ATOM 885 O O . ALA A 1 107 ? -11.878 27.438 31.534 1.00 30.20 107 ALA A O 1
ATOM 887 N N . ILE A 1 108 ? -11.666 25.643 30.175 1.00 31.82 108 ILE A N 1
ATOM 888 C CA . ILE A 1 108 ? -13.112 25.539 29.956 1.00 33.17 108 ILE A CA 1
ATOM 889 C C . ILE A 1 108 ? -13.809 24.901 31.191 1.00 34.52 108 ILE A C 1
ATOM 890 O O . ILE A 1 108 ? -13.193 24.137 31.912 1.00 33.55 108 ILE A O 1
ATOM 895 N N . HIS A 1 109 ? -15.085 25.217 31.424 1.00 34.86 109 HIS A N 1
ATOM 896 C CA . HIS A 1 109 ? -15.903 24.539 32.452 1.00 36.62 109 HIS A CA 1
ATOM 897 C C . HIS A 1 109 ? -16.142 23.086 32.109 1.00 36.68 109 HIS A C 1
ATOM 898 O O . HIS A 1 109 ? -16.458 22.769 30.966 1.00 37.14 109 HIS A O 1
ATOM 905 N N . GLY A 1 110 ? -15.985 22.216 33.097 1.00 36.97 110 GLY A N 1
ATOM 906 C CA . GLY A 1 110 ? -16.335 20.809 32.976 1.00 36.90 110 GLY A CA 1
ATOM 907 C C . GLY A 1 110 ? -17.766 20.635 32.511 1.00 36.89 110 GLY A C 1
ATOM 908 O O . GLY A 1 110 ? -18.109 19.659 31.868 1.00 36.42 110 GLY A O 1
ATOM 909 N N . ASP A 1 111 ? -18.627 21.585 32.845 1.00 37.37 111 ASP A N 1
ATOM 910 C CA . ASP A 1 111 ? -20.015 21.481 32.437 1.00 37.34 111 ASP A CA 1
ATOM 911 C C . ASP A 1 111 ? -20.190 21.610 30.927 1.00 35.66 111 ASP A C 1
ATOM 912 O O . ASP A 1 111 ? -21.111 21.045 30.384 1.00 35.32 111 ASP A O 1
ATOM 917 N N . VAL A 1 112 ? -19.317 22.361 30.254 1.00 33.93 112 VAL A N 1
ATOM 918 C CA . VAL A 1 112 ? -19.385 22.476 28.790 1.00 33.24 112 VAL A CA 1
ATOM 919 C C . VAL A 1 112 ? -18.920 21.151 28.132 1.00 33.25 112 VAL A C 1
ATOM 920 O O . VAL A 1 112 ? -19.552 20.650 27.208 1.00 32.28 112 VAL A O 1
ATOM 924 N N . VAL A 1 113 ? -17.854 20.574 28.664 1.00 32.90 113 VAL A N 1
ATOM 925 C CA . VAL A 1 113 ? -17.383 19.263 28.234 1.00 34.74 113 VAL A CA 1
ATOM 926 C C . VAL A 1 113 ? -18.454 18.185 28.444 1.00 36.55 113 VAL A C 1
ATOM 927 O O . VAL A 1 113 ? -18.800 17.453 27.505 1.00 36.40 113 VAL A O 1
ATOM 931 N N . ASP A 1 114 ? -19.058 18.143 29.641 1.00 38.21 114 ASP A N 1
ATOM 932 C CA . ASP A 1 114 ? -20.110 17.155 29.910 1.00 39.86 114 ASP A CA 1
ATOM 933 C C . ASP A 1 114 ? -21.307 17.346 28.994 1.00 39.88 114 ASP A C 1
ATOM 934 O O . ASP A 1 114 ? -21.922 16.384 28.548 1.00 39.73 114 ASP A O 1
ATOM 939 N N . ALA A 1 115 ? -21.669 18.597 28.737 1.00 38.64 115 ALA A N 1
ATOM 940 C CA . ALA A 1 115 ? -22.806 18.873 27.878 1.00 39.07 115 ALA A CA 1
ATOM 941 C C . ALA A 1 115 ? -22.562 18.361 26.461 1.00 39.11 115 ALA A C 1
ATOM 942 O O . ALA A 1 115 ? -23.473 17.833 25.837 1.00 38.58 115 ALA A O 1
ATOM 944 N N . ALA A 1 116 ? -21.353 18.586 25.950 1.00 38.74 116 ALA A N 1
ATOM 945 C CA . ALA A 1 116 ? -20.997 18.161 24.585 1.00 39.80 116 ALA A CA 1
ATOM 946 C C . ALA A 1 116 ? -21.096 16.636 24.438 1.00 42.04 116 ALA A C 1
ATOM 947 O O . ALA A 1 116 ? -21.548 16.143 23.401 1.00 42.67 116 ALA A O 1
ATOM 949 N N . LYS A 1 117 ? -20.720 15.888 25.479 1.00 43.58 117 LYS A N 1
ATOM 950 C CA . LYS A 1 117 ? -20.890 14.422 25.448 1.00 45.65 117 LYS A CA 1
ATOM 951 C C . LYS A 1 117 ? -22.331 14.055 25.190 1.00 46.83 117 LYS A C 1
ATOM 952 O O . LYS A 1 117 ? -22.629 13.067 24.522 1.00 48.03 117 LYS A O 1
ATOM 958 N N . ILE A 1 118 ? -23.232 14.868 25.720 1.00 46.28 118 ILE A N 1
ATOM 959 C CA . ILE A 1 118 ? -24.649 14.574 25.695 1.00 46.90 118 ILE A CA 1
ATOM 960 C C . ILE A 1 118 ? -25.352 15.164 24.477 1.00 46.27 118 ILE A C 1
ATOM 961 O O . ILE A 1 118 ? -26.327 14.611 23.963 1.00 45.83 118 ILE A O 1
ATOM 966 N N . ILE A 1 119 ? -24.895 16.339 24.062 1.00 44.04 119 ILE A N 1
ATOM 967 C CA . ILE A 1 119 ? -25.492 17.046 22.948 1.00 44.04 119 ILE A CA 1
ATOM 968 C C . ILE A 1 119 ? -24.542 16.804 21.786 1.00 43.44 119 ILE A C 1
ATOM 969 O O . ILE A 1 119 ? -23.359 17.086 21.878 1.00 43.69 119 ILE A O 1
ATOM 974 N N . SER A 1 120 ? -25.010 16.255 20.694 1.00 43.80 120 SER A N 1
ATOM 975 C CA . SER A 1 120 ? -24.047 16.024 19.611 1.00 42.89 120 SER A CA 1
ATOM 976 C C . SER A 1 120 ? -23.834 17.327 18.832 1.00 40.79 120 SER A C 1
ATOM 977 O O . SER A 1 120 ? -24.533 18.327 19.075 1.00 40.70 120 SER A O 1
ATOM 980 N N . PRO A 1 121 ? -22.865 17.338 17.911 1.00 38.93 121 PRO A N 1
ATOM 981 C CA . PRO A 1 121 ? -22.596 18.582 17.222 1.00 38.04 121 PRO A CA 1
ATOM 982 C C . PRO A 1 121 ? -23.845 19.178 16.638 1.00 37.53 121 PRO A C 1
ATOM 983 O O . PRO A 1 121 ? -24.703 18.465 16.121 1.00 39.19 121 PRO A O 1
ATOM 987 N N . CYS A 1 122 ? -23.973 20.488 16.775 1.00 35.94 122 CYS A N 1
ATOM 988 C CA . CYS A 1 122 ? -25.172 21.183 16.340 1.00 36.67 122 CYS A CA 1
ATOM 989 C C . CYS A 1 122 ? -24.928 22.691 16.220 1.00 35.24 122 CYS A C 1
ATOM 990 O O . CYS A 1 122 ? -23.800 23.170 16.336 1.00 35.14 122 CYS A O 1
ATOM 993 N N . LYS A 1 123 ? -25.989 23.437 15.960 1.00 36.63 123 LYS A N 1
ATOM 994 C CA . LYS A 1 123 ? -25.892 24.879 15.830 1.00 36.29 123 LYS A CA 1
ATOM 995 C C . LYS A 1 123 ? -25.943 25.564 17.215 1.00 35.99 123 LYS A C 1
ATOM 996 O O . LYS A 1 123 ? -26.943 25.473 17.941 1.00 35.11 123 LYS A O 1
ATOM 1002 N N . VAL A 1 124 ? -24.820 26.200 17.561 1.00 33.97 124 VAL A N 1
ATOM 1003 C CA . VAL A 1 124 ? -24.564 26.772 18.880 1.00 33.94 124 VAL A CA 1
ATOM 1004 C C . VAL A 1 124 ? -24.398 28.288 18.865 1.00 33.03 124 VAL A C 1
ATOM 1005 O O . VAL A 1 124 ? -23.709 28.840 17.992 1.00 32.61 124 VAL A O 1
ATOM 1009 N N . LEU A 1 125 ? -24.980 28.945 19.870 1.00 32.45 125 LEU A N 1
ATOM 1010 C CA . LEU A 1 125 ? -24.707 30.358 20.145 1.00 31.35 125 LEU A CA 1
ATOM 1011 C C . LEU A 1 125 ? -23.990 30.471 21.474 1.00 30.81 125 LEU A C 1
ATOM 1012 O O . LEU A 1 125 ? -24.491 29.995 22.490 1.00 31.41 125 LEU A O 1
ATOM 1017 N N . ASP A 1 126 ? -22.803 31.073 21.462 1.00 28.74 126 ASP A N 1
ATOM 1018 C CA . ASP A 1 126 ? -22.018 31.327 22.670 1.00 28.89 126 ASP A CA 1
ATOM 1019 C C . ASP A 1 126 ? -22.300 32.805 23.004 1.00 29.32 126 ASP A C 1
ATOM 1020 O O . ASP A 1 126 ? -21.714 33.721 22.395 1.00 29.13 126 ASP A O 1
ATOM 1025 N N . LEU A 1 127 ? -23.242 33.010 23.923 1.00 30.34 127 LEU A N 1
ATOM 1026 C CA . LEU A 1 127 ? -23.800 34.318 24.215 1.00 31.91 127 LEU A CA 1
ATOM 1027 C C . LEU A 1 127 ? -23.009 34.966 25.327 1.00 32.38 127 LEU A C 1
ATOM 1028 O O . LEU A 1 127 ? -23.274 34.727 26.503 1.00 33.07 127 LEU A O 1
ATOM 1033 N N . GLY A 1 128 ? -22.022 35.776 24.949 1.00 32.32 128 GLY A N 1
ATOM 1034 C CA . GLY A 1 128 ? -21.076 36.314 25.896 1.00 32.45 128 GLY A CA 1
ATOM 1035 C C . GLY A 1 128 ? -19.870 35.408 25.961 1.00 32.32 128 GLY A C 1
ATOM 1036 O O . GLY A 1 128 ? -19.633 34.761 26.970 1.00 33.38 128 GLY A O 1
ATOM 1037 N N . CYS A 1 129 ? -19.071 35.420 24.911 1.00 31.71 129 CYS A N 1
ATOM 1038 C CA . CYS A 1 129 ? -18.055 34.365 24.697 1.00 32.37 129 CYS A CA 1
ATOM 1039 C C . CYS A 1 129 ? -16.679 34.703 25.244 1.00 33.18 129 CYS A C 1
ATOM 1040 O O . CYS A 1 129 ? -15.796 33.848 25.285 1.00 32.72 129 CYS A O 1
ATOM 1043 N N . GLY A 1 130 ? -16.486 35.963 25.621 1.00 34.27 130 GLY A N 1
ATOM 1044 C CA . GLY A 1 130 ? -15.174 36.447 26.023 1.00 35.27 130 GLY A CA 1
ATOM 1045 C C . GLY A 1 130 ? -14.209 36.128 24.920 1.00 35.49 130 GLY A C 1
ATOM 1046 O O . GLY A 1 130 ? -14.534 36.298 23.728 1.00 36.44 130 GLY A O 1
ATOM 1047 N N . GLN A 1 131 ? -13.035 35.608 25.290 1.00 35.55 131 GLN A N 1
ATOM 1048 C CA . GLN A 1 131 ? -12.006 35.291 24.323 1.00 35.14 131 GLN A CA 1
ATOM 1049 C C . GLN A 1 131 ? -12.364 34.074 23.477 1.00 34.31 131 GLN A C 1
ATOM 1050 O O . GLN A 1 131 ? -11.713 33.807 22.447 1.00 34.39 131 GLN A O 1
ATOM 1056 N N . GLY A 1 132 ? -13.376 33.334 23.912 1.00 32.52 132 GLY A N 1
ATOM 1057 C CA . GLY A 1 132 ? -13.962 32.299 23.082 1.00 31.49 132 GLY A CA 1
ATOM 1058 C C . GLY A 1 132 ? -13.667 30.874 23.464 1.00 30.73 132 GLY A C 1
ATOM 1059 O O . GLY A 1 132 ? -13.784 29.982 22.622 1.00 28.94 132 GLY A O 1
ATOM 1060 N N . ARG A 1 133 ? -13.303 30.630 24.723 1.00 29.98 133 ARG A N 1
ATOM 1061 C CA . ARG A 1 133 ? -12.907 29.280 25.118 1.00 29.41 133 ARG A CA 1
ATOM 1062 C C . ARG A 1 133 ? -13.969 28.254 24.815 1.00 29.01 133 ARG A C 1
ATOM 1063 O O . ARG A 1 133 ? -13.643 27.145 24.327 1.00 27.92 133 ARG A O 1
ATOM 1071 N N . ASN A 1 134 ? -15.241 28.586 25.055 1.00 28.39 134 ASN A N 1
ATOM 1072 C CA . ASN A 1 134 ? -16.299 27.620 24.781 1.00 28.42 134 ASN A CA 1
ATOM 1073 C C . ASN A 1 134 ? -16.461 27.426 23.266 1.00 28.52 134 ASN A C 1
ATOM 1074 O O . ASN A 1 134 ? -16.706 26.307 22.776 1.00 27.63 134 ASN A O 1
ATOM 1079 N N . SER A 1 135 ? -16.383 28.541 22.551 1.00 27.61 135 SER A N 1
ATOM 1080 C CA . SER A 1 135 ? -16.656 28.568 21.098 1.00 28.05 135 SER A CA 1
ATOM 1081 C C . SER A 1 135 ? -15.546 27.818 20.341 1.00 27.60 135 SER A C 1
ATOM 1082 O O . SER A 1 135 ? -15.815 27.069 19.408 1.00 27.51 135 SER A O 1
ATOM 1085 N N . LEU A 1 136 ? -14.313 28.067 20.736 1.00 26.38 136 LEU A N 1
ATOM 1086 C CA . LEU A 1 136 ? -13.169 27.393 20.133 1.00 26.43 136 LEU A CA 1
ATOM 1087 C C . LEU A 1 136 ? -13.255 25.880 20.324 1.00 26.08 136 LEU A C 1
ATOM 1088 O O . LEU A 1 136 ? -13.132 25.137 19.361 1.00 26.65 136 LEU A O 1
ATOM 1093 N N . TYR A 1 137 ? -13.460 25.429 21.566 1.00 25.71 137 TYR A N 1
ATOM 1094 C CA . TYR A 1 137 ? -13.650 24.029 21.858 1.00 25.87 137 TYR A CA 1
ATOM 1095 C C . TYR A 1 137 ? -14.767 23.424 21.042 1.00 25.66 137 TYR A C 1
ATOM 1096 O O . TYR A 1 137 ? -14.581 22.396 20.373 1.00 24.44 137 TYR A O 1
ATOM 1105 N N . LEU A 1 138 ? -15.953 24.023 21.072 1.00 25.45 138 LEU A N 1
ATOM 1106 C CA . LEU A 1 138 ? -17.052 23.394 20.368 1.00 25.97 138 LEU A CA 1
ATOM 1107 C C . LEU A 1 138 ? -16.852 23.379 18.853 1.00 26.13 138 LEU A C 1
ATOM 1108 O O . LEU A 1 138 ? -17.270 22.436 18.172 1.00 26.73 138 LEU A O 1
ATOM 1113 N N . SER A 1 139 ? -16.231 24.418 18.314 1.00 25.96 139 SER A N 1
ATOM 1114 C CA . SER A 1 139 ? -15.981 24.467 16.875 1.00 26.67 139 SER A CA 1
ATOM 1115 C C . SER A 1 139 ? -14.969 23.370 16.499 1.00 26.55 139 SER A C 1
ATOM 1116 O O . SER A 1 139 ? -15.124 22.685 15.510 1.00 26.57 139 SER A O 1
ATOM 1119 N N . LEU A 1 140 ? -13.915 23.234 17.289 1.00 26.53 140 LEU A N 1
ATOM 1120 C CA . LEU A 1 140 ? -12.971 22.130 17.089 1.00 26.14 140 LEU A CA 1
ATOM 1121 C C . LEU A 1 140 ? -13.663 20.742 17.027 1.00 27.05 140 LEU A C 1
ATOM 1122 O O . LEU A 1 140 ? -13.255 19.855 16.268 1.00 27.25 140 LEU A O 1
ATOM 1127 N N . LEU A 1 141 ? -14.709 20.579 17.828 1.00 27.36 141 LEU A N 1
ATOM 1128 C CA . LEU A 1 141 ? -15.471 19.352 17.899 1.00 27.89 141 LEU A CA 1
ATOM 1129 C C . LEU A 1 141 ? -16.553 19.203 16.841 1.00 27.73 141 LEU A C 1
ATOM 1130 O O . LEU A 1 141 ? -17.269 18.210 16.850 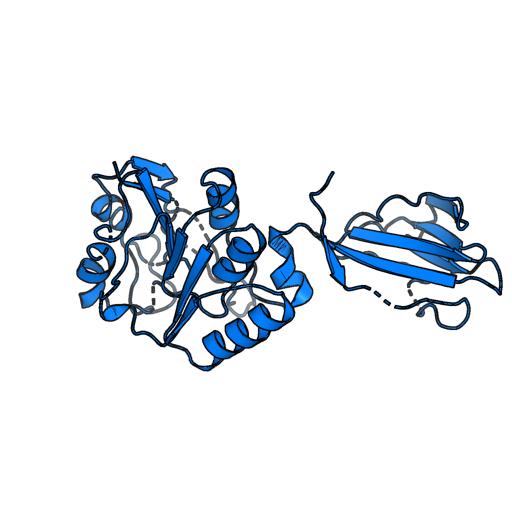1.00 27.52 141 LEU A O 1
ATOM 1135 N N . GLY A 1 142 ?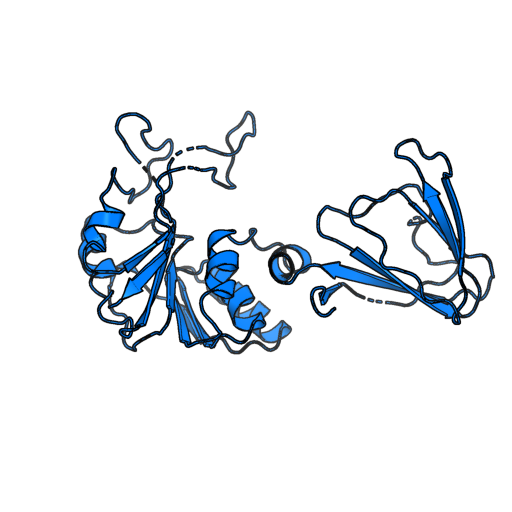 -16.609 20.121 15.879 1.00 27.42 142 GLY A N 1
ATOM 1136 C CA . GLY A 1 142 ? -17.561 20.002 14.766 1.00 28.71 142 GLY A CA 1
ATOM 1137 C C . GLY A 1 142 ? -18.889 20.714 14.920 1.00 29.57 142 GLY A C 1
ATOM 1138 O O . GLY A 1 142 ? -19.769 20.575 14.066 1.00 29.72 142 GLY A O 1
ATOM 1139 N N . TYR A 1 143 ? -19.060 21.464 16.023 1.00 29.40 143 TYR A N 1
ATOM 1140 C CA . TYR A 1 143 ? -20.231 22.316 16.181 1.00 29.65 143 TYR A CA 1
ATOM 1141 C C . TYR A 1 143 ? -20.189 23.508 15.230 1.00 29.87 143 TYR A C 1
ATOM 1142 O O . TYR A 1 143 ? -19.114 23.947 14.795 1.00 29.16 143 TYR A O 1
ATOM 1151 N N . ASP A 1 144 ? -21.361 24.047 14.911 1.00 30.56 144 ASP A N 1
ATOM 1152 C CA . ASP A 1 144 ? -21.441 25.262 14.102 1.00 31.84 144 ASP A CA 1
ATOM 1153 C C . ASP A 1 144 ? -21.780 26.472 14.992 1.00 31.63 144 ASP A C 1
ATOM 1154 O O . ASP A 1 144 ? -22.934 26.658 15.431 1.00 31.73 144 ASP A O 1
ATOM 1159 N N . VAL A 1 145 ? -20.734 27.251 15.262 1.00 30.53 145 VAL A N 1
ATOM 1160 C CA . VAL A 1 145 ? -20.700 28.188 16.374 1.00 29.85 145 VAL A CA 1
ATOM 1161 C C . VAL A 1 145 ? -20.847 29.650 15.951 1.00 29.78 145 VAL A C 1
ATOM 1162 O O . VAL A 1 145 ? -20.285 30.108 14.941 1.00 29.19 145 VAL A O 1
ATOM 1166 N N . THR A 1 146 ? -21.664 30.362 16.721 1.00 29.59 146 THR A N 1
ATOM 1167 C CA . THR A 1 146 ? -21.812 31.792 16.601 1.00 30.11 146 THR A CA 1
ATOM 1168 C C . THR A 1 146 ? -21.381 32.337 17.966 1.00 29.76 146 THR A C 1
ATOM 1169 O O . THR A 1 146 ? -21.741 31.770 18.989 1.00 29.66 146 THR A O 1
ATOM 1173 N N . SER A 1 147 ? -20.575 33.391 17.974 1.00 29.56 147 SER A N 1
ATOM 1174 C CA . SER A 1 147 ? -19.928 33.864 19.187 1.00 29.60 147 SER A CA 1
ATOM 1175 C C . SER A 1 147 ? -20.039 35.383 19.302 1.00 30.48 147 SER A C 1
ATOM 1176 O O . SER A 1 147 ? -19.510 36.100 18.442 1.00 30.35 147 SER A O 1
ATOM 1179 N N . TRP A 1 148 ? -20.711 35.863 20.350 1.00 30.59 148 TRP A N 1
ATOM 1180 C CA . TRP A 1 148 ? -20.958 37.318 20.529 1.00 31.09 148 TRP A CA 1
ATOM 1181 C C . TRP A 1 148 ? -20.388 37.824 21.860 1.00 31.60 148 TRP A C 1
ATOM 1182 O O . TRP A 1 148 ? -20.509 37.159 22.904 1.00 30.15 148 TRP A O 1
ATOM 1193 N N . ASP A 1 149 ? -19.756 38.991 21.821 1.00 32.28 149 ASP A N 1
ATOM 1194 C CA . ASP A 1 149 ? -19.236 39.621 23.041 1.00 33.47 149 ASP A CA 1
ATOM 1195 C C . ASP A 1 149 ? -19.227 41.143 22.841 1.00 35.38 149 ASP A C 1
ATOM 1196 O O . ASP A 1 149 ? -19.259 41.620 21.709 1.00 35.73 149 ASP A O 1
ATOM 1201 N N . HIS A 1 150 ? -19.152 41.919 23.909 1.00 36.55 150 HIS A N 1
ATOM 1202 C CA . HIS A 1 150 ? -19.023 43.368 23.704 1.00 39.23 150 HIS A CA 1
ATOM 1203 C C . HIS A 1 150 ? -17.575 43.818 23.526 1.00 39.22 150 HIS A C 1
ATOM 1204 O O . HIS A 1 150 ? -17.331 44.915 23.070 1.00 40.23 150 HIS A O 1
ATOM 1211 N N . ASN A 1 151 ? -16.613 42.964 23.853 1.00 38.19 151 ASN A N 1
ATOM 1212 C CA . ASN A 1 151 ? -15.223 43.403 23.966 1.00 39.12 151 ASN A CA 1
ATOM 1213 C C . ASN A 1 151 ? -14.434 43.215 22.661 1.00 39.33 151 ASN A C 1
ATOM 1214 O O . ASN A 1 151 ? -14.225 42.095 22.180 1.00 36.99 151 ASN A O 1
ATOM 1219 N N . GLU A 1 152 ? -13.945 44.331 22.143 1.00 40.10 152 GLU A N 1
ATOM 1220 C CA . GLU A 1 152 ? -13.257 44.396 20.869 1.00 41.34 152 GLU A CA 1
ATOM 1221 C C . GLU A 1 152 ? -12.025 43.484 20.815 1.00 40.45 152 GLU A C 1
ATOM 1222 O O . GLU A 1 152 ? -11.762 42.818 19.816 1.00 39.30 152 GLU A O 1
ATOM 1228 N N . ASN A 1 153 ? -11.251 43.501 21.891 1.00 40.55 153 ASN A N 1
ATOM 1229 C CA . ASN A 1 153 ? -9.991 42.785 21.939 1.00 40.66 153 ASN A CA 1
ATOM 1230 C C . ASN A 1 153 ? -10.222 41.272 22.083 1.00 38.36 153 ASN A C 1
ATOM 1231 O O . ASN A 1 153 ? -9.446 40.496 21.556 1.00 37.88 153 ASN A O 1
ATOM 1236 N N . SER A 1 154 ? -11.271 40.886 22.811 1.00 37.51 154 SER A N 1
ATOM 1237 C CA . SER A 1 154 ? -11.708 39.486 22.884 1.00 36.85 154 SER A CA 1
ATOM 1238 C C . SER A 1 154 ? -12.159 38.934 21.543 1.00 35.72 154 SER A C 1
ATOM 1239 O O . SER A 1 154 ? -11.731 37.848 21.153 1.00 35.25 154 SER A O 1
ATOM 1242 N N . ILE A 1 155 ? -13.011 39.664 20.822 1.00 35.57 155 ILE A N 1
ATOM 1243 C CA . ILE A 1 155 ? -13.451 39.204 19.507 1.00 34.67 155 ILE A CA 1
ATOM 1244 C C . ILE A 1 155 ? -12.284 39.157 18.526 1.00 34.48 155 ILE A C 1
ATOM 1245 O O . ILE A 1 155 ? -12.228 38.250 17.698 1.00 33.24 155 ILE A O 1
ATOM 1250 N N . ALA A 1 156 ? -11.369 40.133 18.585 1.00 35.16 156 ALA A N 1
ATOM 1251 C CA . ALA A 1 156 ? -10.159 40.085 17.756 1.00 35.31 156 ALA A CA 1
ATOM 1252 C C . ALA A 1 156 ? -9.306 38.840 18.050 1.00 34.46 156 ALA A C 1
ATOM 1253 O O . ALA A 1 156 ? -8.722 38.251 17.131 1.00 33.42 156 ALA A O 1
ATOM 1255 N N . PHE A 1 157 ? -9.192 38.470 19.323 1.00 33.98 157 PHE A N 1
ATOM 1256 C CA . PHE A 1 157 ? -8.371 37.291 19.685 1.00 33.23 15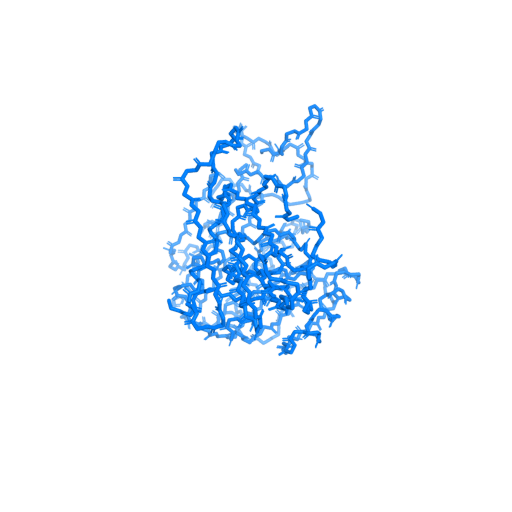7 PHE A CA 1
ATOM 1257 C C . PHE A 1 157 ? -9.063 36.052 19.093 1.00 30.39 157 PHE A C 1
ATOM 1258 O O . PHE A 1 157 ? -8.439 35.214 18.450 1.00 31.40 157 PHE A O 1
ATOM 1266 N N . LEU A 1 158 ? -10.366 35.973 19.248 1.00 29.38 158 LEU A N 1
ATOM 1267 C CA . LEU A 1 158 ? -11.119 34.866 18.724 1.00 29.42 158 LEU A CA 1
ATOM 1268 C C . LEU A 1 158 ? -10.987 34.759 17.203 1.00 30.23 158 LEU A C 1
ATOM 1269 O O . LEU A 1 158 ? -10.796 33.667 16.675 1.00 28.53 158 LEU A O 1
ATOM 1274 N N . ASN A 1 159 ? -11.086 35.895 16.504 1.00 31.54 159 ASN A N 1
ATOM 1275 C CA . ASN A 1 159 ? -10.968 35.917 15.053 1.00 33.17 159 ASN A CA 1
ATOM 1276 C C . ASN A 1 159 ? -9.554 35.525 14.595 1.00 33.22 159 ASN A C 1
ATOM 1277 O O . ASN A 1 159 ? -9.393 34.779 13.650 1.00 33.40 159 ASN A O 1
ATOM 1282 N N . GLU A 1 160 ? -8.521 36.017 15.267 1.00 34.18 160 GLU A N 1
ATOM 1283 C CA . GLU A 1 160 ? -7.160 35.615 14.915 1.00 34.14 160 GLU A CA 1
ATOM 1284 C C . GLU A 1 160 ? -6.972 34.114 15.140 1.00 32.57 160 GLU A C 1
ATOM 1285 O O . GLU A 1 160 ? -6.361 33.416 14.314 1.00 32.05 160 GLU A O 1
ATOM 1291 N N . THR A 1 161 ? -7.517 33.596 16.241 1.00 30.84 161 THR A N 1
ATOM 1292 C CA . THR A 1 161 ? -7.314 32.197 16.590 1.00 30.32 161 THR A CA 1
ATOM 1293 C C . THR A 1 161 ? -8.069 31.250 15.660 1.00 29.90 161 THR A C 1
ATOM 1294 O O . THR A 1 161 ? -7.530 30.218 15.266 1.00 29.55 161 THR A O 1
ATOM 1298 N N . LYS A 1 162 ? -9.308 31.597 15.300 1.00 29.84 162 LYS A N 1
ATOM 1299 C CA . LYS A 1 162 ? -10.098 30.721 14.440 1.00 30.25 162 LYS A CA 1
ATOM 1300 C C . LYS A 1 162 ? -9.440 30.556 13.067 1.00 31.01 162 LYS A C 1
ATOM 1301 O O . LYS A 1 162 ? -9.507 29.500 12.472 1.00 31.21 162 LYS A O 1
ATOM 1307 N N . GLU A 1 163 ? -8.776 31.593 12.595 1.00 32.24 163 GLU A N 1
ATOM 1308 C CA . GLU A 1 163 ? -8.070 31.529 11.328 1.00 33.39 163 GLU A CA 1
ATOM 1309 C C . GLU A 1 163 ? -6.855 30.591 11.389 1.00 32.66 163 GLU A C 1
ATOM 1310 O O . GLU A 1 163 ? -6.639 29.804 10.465 1.00 30.39 163 GLU A O 1
ATOM 1316 N N . LYS A 1 164 ? -6.081 30.651 12.479 1.00 32.18 164 LYS A N 1
ATOM 1317 C CA . LYS A 1 164 ? -4.951 29.747 12.677 1.00 31.81 164 LYS A CA 1
ATOM 1318 C C . LYS A 1 164 ? -5.431 28.287 12.764 1.00 29.87 164 LYS A C 1
ATOM 1319 O O . LYS A 1 164 ? -4.709 27.361 12.427 1.00 29.83 164 LYS A O 1
ATOM 1325 N N . GLU A 1 165 ? -6.659 28.083 13.208 1.00 28.10 165 GLU A N 1
ATOM 1326 C CA . GLU A 1 165 ? -7.110 26.742 13.510 1.00 26.84 165 GLU A CA 1
ATOM 1327 C C . GLU A 1 165 ? -8.106 26.203 12.495 1.00 27.28 165 GLU A C 1
ATOM 1328 O O . GLU A 1 165 ? -8.629 25.104 12.678 1.00 27.11 165 GLU A O 1
ATOM 1334 N N . ASN A 1 166 ? -8.364 26.945 11.414 1.00 27.52 166 ASN A N 1
ATOM 1335 C CA . ASN A 1 166 ? -9.296 26.474 10.364 1.00 27.85 166 ASN A CA 1
ATOM 1336 C C . ASN A 1 166 ? -10.702 26.247 10.876 1.00 28.14 166 ASN A C 1
ATOM 1337 O O . ASN A 1 166 ? -11.377 25.287 10.491 1.00 27.91 166 ASN A O 1
ATOM 1342 N N . LEU A 1 167 ? -11.146 27.159 11.735 1.00 27.49 167 LEU A N 1
ATOM 1343 C CA . LEU A 1 167 ? -12.438 27.070 12.329 1.00 27.90 167 LEU A CA 1
ATOM 1344 C C . LEU A 1 167 ? -13.303 28.173 11.721 1.00 29.84 167 LEU A C 1
ATOM 1345 O O . LEU A 1 167 ? -12.851 29.300 11.535 1.00 30.96 167 LEU A O 1
ATOM 1350 N N . ASN A 1 168 ? -14.543 27.821 11.423 1.00 31.07 168 ASN A N 1
ATOM 1351 C CA . ASN A 1 168 ? -15.496 28.727 10.853 1.00 32.52 168 ASN A CA 1
ATOM 1352 C C . ASN A 1 168 ? -16.480 29.104 11.947 1.00 31.03 168 ASN A C 1
ATOM 1353 O O . ASN A 1 168 ? -17.337 28.312 12.293 1.00 29.50 168 ASN A O 1
ATOM 1358 N N . ILE A 1 169 ? -16.330 30.300 12.486 1.00 30.67 169 ILE A N 1
ATOM 1359 C CA . ILE A 1 169 ? -17.103 30.747 13.638 1.00 30.97 169 ILE A CA 1
ATOM 1360 C C . ILE A 1 169 ? -17.656 32.109 13.314 1.00 31.83 169 ILE A C 1
ATOM 1361 O O . ILE A 1 169 ? -16.910 32.992 12.904 1.00 32.29 169 ILE A O 1
ATOM 1366 N N . SER A 1 170 ? -18.957 32.288 13.479 1.00 32.06 170 SER A N 1
ATOM 1367 C CA . SER A 1 170 ? -19.538 33.580 13.184 1.00 33.97 170 SER A CA 1
ATOM 1368 C C . SER A 1 170 ? -19.431 34.489 14.424 1.00 34.03 170 SER A C 1
ATOM 1369 O O . SER A 1 170 ? -20.035 34.222 15.444 1.00 34.11 170 SER A O 1
ATOM 1372 N N . THR A 1 171 ? -18.631 35.547 14.356 1.00 34.49 171 THR A N 1
ATOM 1373 C CA . THR A 1 171 ? -18.401 36.386 15.543 1.00 35.39 171 THR A CA 1
ATOM 1374 C C . THR A 1 171 ? -18.932 37.806 15.330 1.00 36.79 171 THR A C 1
ATOM 1375 O O . THR A 1 171 ? -19.054 38.259 14.192 1.00 37.13 171 THR A O 1
ATOM 1379 N N . ALA A 1 172 ? -19.302 38.485 16.416 1.00 36.33 172 ALA A N 1
ATOM 1380 C CA . ALA A 1 172 ? -19.837 39.850 16.339 1.00 37.04 172 ALA A CA 1
ATOM 1381 C C . ALA A 1 172 ? -19.679 40.552 17.673 1.00 37.03 172 ALA A C 1
ATOM 1382 O O . ALA A 1 172 ? -19.735 39.899 18.733 1.00 35.88 172 ALA A O 1
ATOM 1384 N N . LEU A 1 173 ? -19.488 41.873 17.606 1.00 37.27 173 LEU A N 1
ATOM 1385 C CA . LEU A 1 173 ? -19.628 42.758 18.769 1.00 38.08 173 LEU A CA 1
ATOM 1386 C C . LEU A 1 173 ? -21.107 43.025 18.998 1.00 38.14 173 LEU A C 1
ATOM 1387 O O . LEU A 1 173 ? -21.837 43.368 18.067 1.00 39.33 173 LEU A O 1
ATOM 1392 N N . TYR A 1 174 ? -21.544 42.886 20.237 1.00 36.85 174 TYR A N 1
ATOM 1393 C CA . TYR A 1 174 ? -22.961 42.883 20.552 1.00 37.22 174 TYR A CA 1
ATOM 1394 C C . TYR A 1 174 ? -23.195 43.132 22.030 1.00 36.96 174 TYR A C 1
ATOM 1395 O O . TYR A 1 174 ? -22.446 42.672 22.887 1.00 36.04 174 TYR A O 1
ATOM 1404 N N . ASP A 1 175 ? -24.247 43.878 22.317 1.00 37.48 175 ASP A N 1
ATOM 1405 C CA . ASP A 1 175 ? -24.688 44.105 23.677 1.00 37.90 175 ASP A CA 1
ATOM 1406 C C . ASP A 1 175 ? -25.695 43.029 24.104 1.00 37.61 175 ASP A C 1
ATOM 1407 O O . ASP A 1 175 ? -26.852 43.049 23.679 1.00 35.89 175 ASP A O 1
ATOM 1412 N N . ILE A 1 176 ? -25.243 42.075 24.925 1.00 36.46 176 ILE A N 1
ATOM 1413 C CA . ILE A 1 176 ? -26.097 40.973 25.356 1.00 37.44 176 ILE A CA 1
ATOM 1414 C C . ILE A 1 176 ? -27.361 41.492 26.034 1.00 38.16 176 ILE A C 1
ATOM 1415 O O . ILE A 1 176 ? -28.413 40.850 26.002 1.00 38.69 176 ILE A O 1
ATOM 1420 N N . ASN A 1 177 ? -27.248 42.669 26.611 1.00 38.56 177 ASN A N 1
ATOM 1421 C CA . ASN A 1 177 ? -28.372 43.305 27.278 1.00 40.09 177 ASN A CA 1
ATOM 1422 C C . ASN A 1 177 ? -29.550 43.599 26.364 1.00 41.19 177 ASN A C 1
ATOM 1423 O O . ASN A 1 177 ? -30.675 43.739 26.844 1.00 41.74 177 ASN A O 1
ATOM 1428 N N . ALA A 1 178 ? -29.302 43.681 25.053 1.00 40.71 178 ALA A N 1
ATOM 1429 C CA . ALA A 1 178 ? -30.357 44.089 24.106 1.00 42.39 178 ALA A CA 1
ATOM 1430 C C . ALA A 1 178 ? -31.416 42.999 23.877 1.00 42.32 178 ALA A C 1
ATOM 1431 O O . ALA A 1 178 ? -32.543 43.284 23.444 1.00 42.36 178 ALA A O 1
ATOM 1433 N N . ALA A 1 179 ? -31.053 41.747 24.136 1.00 40.83 179 ALA A N 1
ATOM 1434 C CA . ALA A 1 179 ? -32.003 40.633 24.025 1.00 41.18 179 ALA A CA 1
ATOM 1435 C C . ALA A 1 179 ? -32.588 40.536 22.625 1.00 42.73 179 ALA A C 1
ATOM 1436 O O . ALA A 1 179 ? -33.812 40.344 22.434 1.00 43.13 179 ALA A O 1
ATOM 1438 N N . ASN A 1 180 ? -31.699 40.681 21.649 1.00 41.82 180 ASN A N 1
ATOM 1439 C CA . ASN A 1 180 ? -32.056 40.696 20.240 1.00 43.38 180 ASN A CA 1
ATOM 1440 C C . ASN A 1 180 ? -31.426 39.539 19.469 1.00 42.71 180 ASN A C 1
ATOM 1441 O O . ASN A 1 180 ? -30.913 39.747 18.384 1.00 42.80 180 ASN A O 1
ATOM 1446 N N . ILE A 1 181 ? -31.459 38.323 20.016 1.00 42.69 181 ILE A N 1
ATOM 1447 C CA . ILE A 1 181 ? -31.027 37.152 19.237 1.00 43.13 181 ILE A CA 1
ATOM 1448 C C . ILE A 1 181 ? -31.990 37.035 18.052 1.00 45.25 181 ILE A C 1
ATOM 1449 O O . ILE A 1 181 ? -33.187 37.268 18.219 1.00 46.84 181 ILE A O 1
ATOM 1454 N N . GLN A 1 182 ? -31.492 36.656 16.874 1.00 46.02 182 GLN A N 1
ATOM 1455 C CA . GLN A 1 182 ? -32.309 36.717 15.639 1.00 48.01 182 GLN A CA 1
ATOM 1456 C C . GLN A 1 182 ? -32.714 35.331 15.182 1.00 48.04 182 GLN A C 1
ATOM 1457 O O . GLN A 1 182 ? -33.896 35.012 15.051 1.00 49.17 182 GLN A O 1
ATOM 1463 N N . GLU A 1 183 ? -31.708 34.508 14.947 1.00 46.12 183 GLU A N 1
ATOM 1464 C CA . GLU A 1 183 ? -31.933 33.163 14.464 1.00 46.28 183 GLU A CA 1
ATOM 1465 C C . GLU A 1 183 ? -32.316 32.241 15.608 1.00 45.52 183 GLU A C 1
ATOM 1466 O O . GLU A 1 183 ? -32.369 32.669 16.756 1.00 45.27 183 GLU A O 1
ATOM 1472 N N . ASN A 1 184 ? -32.581 30.979 15.276 1.00 45.33 184 ASN A N 1
ATOM 1473 C CA . ASN A 1 184 ? -32.801 29.923 16.258 1.00 44.94 184 ASN A CA 1
ATOM 1474 C C . ASN A 1 184 ? -31.579 29.015 16.378 1.00 43.26 184 ASN A C 1
ATOM 1475 O O . ASN A 1 184 ? -30.843 28.831 15.398 1.00 42.31 184 ASN A O 1
ATOM 1480 N N . TYR A 1 185 ? -31.397 28.431 17.565 1.00 42.05 185 TYR A N 1
ATOM 1481 C CA . TYR A 1 185 ? -30.211 27.627 17.864 1.00 40.84 185 TYR A CA 1
ATOM 1482 C C . TYR A 1 185 ? -30.552 26.313 18.563 1.00 41.08 185 TYR A C 1
ATOM 1483 O O . TYR A 1 185 ? -31.587 26.188 19.229 1.00 42.57 185 TYR A O 1
ATOM 1492 N N . ASP A 1 186 ? -29.687 25.322 18.398 1.00 40.22 186 ASP A N 1
ATOM 1493 C CA . ASP A 1 186 ? -29.884 24.025 19.033 1.00 40.74 186 ASP A CA 1
ATOM 1494 C C . ASP A 1 186 ? -29.319 24.033 20.443 1.00 39.27 186 ASP A C 1
ATOM 1495 O O . ASP A 1 186 ? -29.695 23.209 21.283 1.00 39.20 186 ASP A O 1
ATOM 1500 N N . PHE A 1 187 ? -28.413 24.972 20.682 1.00 36.89 187 PHE A N 1
ATOM 1501 C CA . PHE A 1 187 ? -27.671 25.024 21.916 1.00 36.38 187 PHE A CA 1
ATOM 1502 C C . PHE A 1 187 ? -27.244 26.477 22.149 1.00 35.92 187 PHE A C 1
ATOM 1503 O O . PHE A 1 187 ? -26.616 27.117 21.277 1.00 34.72 187 PHE A O 1
ATOM 1511 N N . ILE A 1 188 ? -27.613 27.014 23.316 1.00 34.99 188 ILE A N 1
ATOM 1512 C CA . ILE A 1 188 ? -27.099 28.316 23.720 1.00 33.94 188 ILE A CA 1
ATOM 1513 C C . ILE A 1 188 ? -26.320 28.185 25.025 1.00 33.39 188 ILE A C 1
ATOM 1514 O O . ILE A 1 188 ? -26.824 27.633 26.009 1.00 33.64 188 ILE A O 1
ATOM 1519 N N . VAL A 1 189 ? -25.097 28.698 25.039 1.00 32.22 189 VAL A N 1
ATOM 1520 C CA . VAL A 1 189 ? -24.254 28.572 26.202 1.00 32.57 189 VAL A CA 1
ATOM 1521 C C . VAL A 1 189 ? -23.850 29.970 26.668 1.00 33.05 189 VAL A C 1
ATOM 1522 O O . VAL A 1 189 ? -23.604 30.878 25.853 1.00 30.90 189 VAL A O 1
ATOM 1526 N N . SER A 1 190 ? -23.827 30.149 27.985 1.00 32.96 190 SER A N 1
ATOM 1527 C CA . SER A 1 190 ? -23.411 31.415 28.566 1.00 33.85 190 SER A CA 1
ATOM 1528 C C . SER A 1 190 ? -22.838 31.114 29.950 1.00 34.19 190 SER A C 1
ATOM 1529 O O . SER A 1 190 ? -23.586 30.890 30.907 1.00 33.84 190 SER A O 1
ATOM 1532 N N . THR A 1 191 ? -21.517 31.101 30.047 1.00 33.92 191 THR A N 1
ATOM 1533 C CA . THR A 1 191 ? -20.846 30.715 31.265 1.00 35.41 191 THR A CA 1
ATOM 1534 C C . THR A 1 191 ? -19.726 31.667 31.658 1.00 37.19 191 THR A C 1
ATOM 1535 O O . THR A 1 191 ? -18.944 31.340 32.537 1.00 39.30 191 THR A O 1
ATOM 1539 N N . VAL A 1 192 ? -19.608 32.814 31.005 1.00 38.46 192 VAL A N 1
ATOM 1540 C CA . VAL A 1 192 ? -18.418 33.640 31.160 1.00 40.05 192 VAL A CA 1
ATOM 1541 C C . VAL A 1 192 ? -18.759 35.046 31.695 1.00 40.66 192 VAL A C 1
ATOM 1542 O O . VAL A 1 192 ? -18.009 35.590 32.498 1.00 40.38 192 VAL A O 1
ATOM 1546 N N . VAL A 1 193 ? -19.901 35.628 31.277 1.00 41.85 193 VAL A N 1
ATOM 1547 C CA . VAL A 1 193 ? -20.193 37.047 31.570 1.00 41.45 193 VAL A CA 1
ATOM 1548 C C . VAL A 1 193 ? -21.557 37.389 32.207 1.00 41.31 193 VAL A C 1
ATOM 1549 O O . VAL A 1 193 ? -21.952 38.545 32.239 1.00 39.33 193 VAL A O 1
ATOM 1553 N N . PHE A 1 194 ? -22.266 36.422 32.757 1.00 40.74 194 PHE A N 1
ATOM 1554 C CA . PHE A 1 194 ? -23.579 36.713 33.266 1.00 41.12 194 PHE A CA 1
ATOM 1555 C C . PHE A 1 194 ? -23.562 37.720 34.428 1.00 41.51 194 PHE A C 1
ATOM 1556 O O . PHE A 1 194 ? -24.517 38.470 34.621 1.00 42.68 194 PHE A O 1
ATOM 1572 N N . PHE A 1 196 ? -21.944 40.332 34.602 1.00 38.83 196 PHE A N 1
ATOM 1573 C CA . PHE A 1 196 ? -21.718 41.681 34.103 1.00 39.53 196 PHE A CA 1
ATOM 1574 C C . PHE A 1 196 ? -22.963 42.273 33.503 1.00 38.92 196 PHE A C 1
ATOM 1575 O O . PHE A 1 196 ? -22.947 43.405 33.070 1.00 39.73 196 PHE A O 1
ATOM 1583 N N . LEU A 1 197 ? -24.035 41.507 33.438 1.00 37.81 197 LEU A N 1
ATOM 1584 C CA . LEU A 1 197 ? -25.228 41.978 32.792 1.00 38.19 197 LEU A CA 1
ATOM 1585 C C . LEU A 1 197 ? -25.970 42.964 33.685 1.00 39.58 197 LEU A C 1
ATOM 1586 O O . LEU A 1 197 ? -25.795 42.980 34.907 1.00 39.00 197 LEU A O 1
ATOM 1591 N N . ASN A 1 198 ? -26.830 43.781 33.104 1.00 40.56 198 ASN A N 1
ATOM 1592 C CA A ASN A 1 198 ? -27.776 44.721 33.670 0.50 41.92 198 ASN A CA 1
ATOM 1593 C CA B ASN A 1 198 ? -27.798 44.737 33.642 0.50 41.62 198 ASN A CA 1
ATOM 1594 C C . ASN A 1 198 ? -28.926 43.946 34.301 1.00 42.43 198 ASN A C 1
ATOM 1595 O O . ASN A 1 198 ? -29.670 43.223 33.611 1.00 41.13 198 ASN A O 1
ATOM 1604 N N . ARG A 1 199 ? -29.037 44.073 35.632 1.00 43.46 199 ARG A N 1
ATOM 1605 C CA . ARG A 1 199 ? -30.053 43.364 36.402 1.00 45.08 199 ARG A CA 1
ATOM 1606 C C . ARG A 1 199 ? -31.425 43.559 35.786 1.00 46.06 199 ARG A C 1
ATOM 1607 O O . ARG A 1 199 ? -32.176 42.600 35.647 1.00 45.83 199 ARG A O 1
ATOM 1615 N N . GLU A 1 200 ? -31.741 44.784 35.374 1.00 48.21 200 GLU A N 1
ATOM 1616 C CA . GLU A 1 200 ? -33.084 45.104 34.889 1.00 49.99 200 GLU A CA 1
ATOM 1617 C C . GLU A 1 200 ? -33.398 44.343 33.608 1.00 48.48 200 GLU A C 1
ATOM 1618 O O . GLU A 1 200 ? -34.556 44.138 33.267 1.00 48.00 200 GLU A O 1
ATOM 1624 N N . ARG A 1 201 ? -32.363 43.894 32.911 1.00 46.41 201 ARG A N 1
ATOM 1625 C CA . ARG A 1 201 ? -32.545 43.325 31.574 1.00 46.13 201 ARG A CA 1
ATOM 1626 C C . ARG A 1 201 ? -32.565 41.787 31.569 1.00 4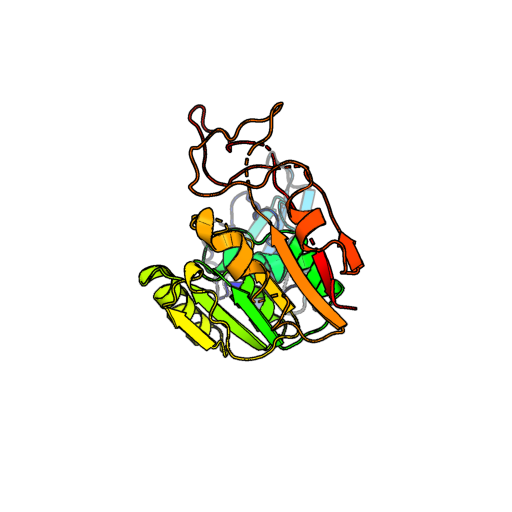5.30 201 ARG A C 1
ATOM 1627 O O . ARG A 1 201 ? -32.913 41.161 30.554 1.00 45.16 201 ARG A O 1
ATOM 1635 N N . VAL A 1 202 ? -32.168 41.171 32.686 1.00 44.22 202 VAL A N 1
ATOM 1636 C CA . VAL A 1 202 ? -32.031 39.714 32.720 1.00 43.24 202 VAL A CA 1
ATOM 1637 C C . VAL A 1 202 ? -33.309 38.966 32.306 1.00 43.81 202 VAL A C 1
ATOM 1638 O O . VAL A 1 202 ? -33.232 38.004 31.550 1.00 43.04 202 VAL A O 1
ATOM 1642 N N . PRO A 1 203 ? -34.483 39.405 32.791 1.00 45.32 203 PRO A N 1
ATOM 1643 C CA . PRO A 1 203 ? -35.747 38.789 32.383 1.00 46.08 203 PRO A CA 1
ATOM 1644 C C . PRO A 1 203 ? -35.931 38.754 30.878 1.00 45.80 203 PRO A C 1
ATOM 1645 O O . PRO A 1 203 ? -36.361 37.731 30.335 1.00 45.93 203 PRO A O 1
ATOM 1649 N N . SER A 1 204 ? -35.573 39.842 30.198 1.00 45.11 204 SER A N 1
ATOM 1650 C CA . SER A 1 204 ? -35.704 39.893 28.748 1.00 45.25 204 SER A CA 1
ATOM 1651 C C . SER A 1 204 ? -34.665 39.010 28.048 1.00 43.59 204 SER A C 1
ATOM 1652 O O . SER A 1 204 ? -34.979 38.325 27.090 1.00 42.70 204 SER A O 1
ATOM 1655 N N . ILE A 1 205 ? -33.437 39.028 28.551 1.00 42.57 205 ILE A N 1
ATOM 1656 C CA . ILE A 1 205 ? -32.359 38.260 27.947 1.00 40.83 205 ILE A CA 1
ATOM 1657 C C . ILE A 1 205 ? -32.708 36.773 27.985 1.00 41.17 205 ILE A C 1
ATOM 1658 O O . ILE A 1 205 ? -32.632 36.074 26.990 1.00 40.39 205 ILE A O 1
ATOM 1663 N N . ILE A 1 206 ? -33.140 36.302 29.146 1.00 42.48 206 ILE A N 1
ATOM 1664 C CA . ILE A 1 206 ? -33.488 34.913 29.287 1.00 43.07 206 ILE A CA 1
ATOM 1665 C C . ILE A 1 206 ? -34.712 34.548 28.440 1.00 44.29 206 ILE A C 1
ATOM 1666 O O . ILE A 1 206 ? -34.720 33.528 27.765 1.00 43.14 206 ILE A O 1
ATOM 1671 N N . LYS A 1 207 ? -35.745 35.380 28.463 1.00 45.50 207 LYS A N 1
ATOM 1672 C CA . LYS A 1 207 ? -36.909 35.117 27.641 1.00 46.94 207 LYS A CA 1
ATOM 1673 C C . LYS A 1 207 ? -36.506 34.996 26.173 1.00 46.28 207 LYS A C 1
ATOM 1674 O O . LYS A 1 207 ? -36.965 34.117 25.466 1.00 46.83 207 LYS A O 1
ATOM 1680 N N . ASN A 1 208 ? -35.632 35.877 25.721 1.00 45.71 208 ASN A N 1
ATOM 1681 C CA . ASN A 1 208 ? -35.161 35.856 24.334 1.00 45.78 208 ASN A CA 1
ATOM 1682 C C . ASN A 1 208 ? -34.328 34.591 24.028 1.00 44.34 208 ASN A C 1
ATOM 1683 O O . ASN A 1 208 ? -34.487 33.950 22.988 1.00 44.55 208 ASN A O 1
ATOM 1696 N N . LYS A 1 210 ? -34.611 31.684 25.481 1.00 43.49 210 LYS A N 1
ATOM 1697 C CA . LYS A 1 210 ? -35.557 30.575 25.466 1.00 44.66 210 LYS A CA 1
ATOM 1698 C C . LYS A 1 210 ? -36.340 30.530 24.166 1.00 46.11 210 LYS A C 1
ATOM 1699 O O . LYS A 1 210 ? -36.463 29.473 23.550 1.00 46.78 210 LYS A O 1
ATOM 1705 N N . GLU A 1 211 ? -36.818 31.683 23.718 1.00 47.45 211 GLU A N 1
ATOM 1706 C CA . GLU A 1 211 ? -37.612 31.778 22.497 1.00 49.03 211 GLU A CA 1
ATOM 1707 C C . GLU A 1 211 ? -36.811 31.392 21.242 1.00 48.16 211 GLU A C 1
ATOM 1708 O O . GLU A 1 211 ? -37.372 30.897 20.258 1.00 48.12 211 GLU A O 1
ATOM 1714 N N . HIS A 1 212 ? -35.497 31.571 21.283 1.00 46.27 212 HIS A N 1
ATOM 1715 C CA . HIS A 1 212 ? -34.668 31.284 20.103 1.00 45.43 212 HIS A CA 1
ATOM 1716 C C . HIS A 1 212 ? -33.839 30.015 20.264 1.00 44.73 212 HIS A C 1
ATOM 1717 O O . HIS A 1 212 ? -32.837 29.816 19.583 1.00 43.40 212 HIS A O 1
ATOM 1724 N N . THR A 1 213 ? -34.301 29.150 21.151 1.00 45.29 213 THR A N 1
ATOM 1725 C CA . THR A 1 213 ? -33.838 27.779 21.210 1.00 44.98 213 THR A CA 1
ATOM 1726 C C . THR A 1 213 ? -34.912 26.887 20.585 1.00 47.11 213 THR A C 1
ATOM 1727 O O . THR A 1 213 ? -36.092 27.000 20.915 1.00 48.73 213 THR A O 1
ATOM 1731 N N . ASN A 1 214 ? -34.516 26.030 19.657 1.00 47.46 214 ASN A N 1
ATOM 1732 C CA . ASN A 1 214 ? -35.440 25.038 19.099 1.00 49.61 214 ASN A CA 1
ATOM 1733 C C . ASN A 1 214 ? -35.939 24.111 20.193 1.00 50.25 214 ASN A C 1
ATOM 1734 O O . ASN A 1 214 ? -35.205 23.812 21.132 1.00 48.24 214 ASN A O 1
ATOM 1739 N N . VAL A 1 215 ? -37.177 23.634 20.070 1.00 52.25 215 VAL A N 1
ATOM 1740 C CA . VAL A 1 215 ? -37.618 22.569 20.955 1.00 53.46 215 VAL A CA 1
ATOM 1741 C C . VAL A 1 215 ? -36.722 21.353 20.718 1.00 52.52 215 VAL A C 1
ATOM 1742 O O . VAL A 1 215 ? -36.293 21.080 19.590 1.00 52.95 215 VAL A O 1
ATOM 1746 N N . GLY A 1 216 ? -36.398 20.653 21.798 1.00 51.48 216 GLY A N 1
ATOM 1747 C CA . GLY A 1 216 ? -35.410 19.595 21.745 1.00 50.33 216 GLY A CA 1
ATOM 1748 C C . GLY A 1 216 ? -34.006 20.166 21.900 1.00 47.61 216 GLY A C 1
ATOM 1749 O O . GLY A 1 216 ? -33.057 19.411 22.046 1.00 46.86 216 GLY A O 1
ATOM 1750 N N . GLY A 1 217 ? -33.886 21.494 21.899 1.00 46.22 217 GLY A N 1
ATOM 1751 C CA . GLY A 1 217 ? -32.574 22.174 22.052 1.00 43.85 217 GLY A CA 1
ATOM 1752 C C . GLY A 1 217 ? -32.270 22.440 23.524 1.00 42.96 217 GLY A C 1
ATOM 1753 O O . GLY A 1 217 ? -33.103 22.164 24.379 1.00 42.84 217 GLY A O 1
ATOM 1754 N N . TYR A 1 218 ? -31.072 22.966 23.807 1.00 40.70 218 TYR A N 1
ATOM 1755 C CA . TYR A 1 218 ? -30.513 23.046 25.155 1.00 39.73 218 TYR A CA 1
ATOM 1756 C C . TYR A 1 218 ? -30.070 24.479 25.486 1.00 38.18 218 TYR A C 1
ATOM 1757 O O . TYR A 1 218 ? -29.690 25.236 24.595 1.00 37.63 218 TYR A O 1
ATOM 1766 N N . ASN A 1 219 ? -30.113 24.845 26.762 1.00 37.18 219 ASN A N 1
ATOM 1767 C CA . ASN A 1 219 ? -29.453 26.058 27.250 1.00 36.31 219 ASN A CA 1
ATOM 1768 C C . ASN A 1 219 ? -28.556 25.639 28.406 1.00 35.37 219 ASN A C 1
ATOM 1769 O O . ASN A 1 219 ? -28.976 24.856 29.295 1.00 35.83 219 ASN A O 1
ATOM 1774 N N . LEU A 1 220 ? -27.333 26.151 28.399 1.00 34.06 220 LEU A N 1
ATOM 1775 C CA . LEU A 1 220 ? -26.379 25.923 29.473 1.00 34.33 220 LEU A CA 1
ATOM 1776 C C . LEU A 1 220 ? -25.942 27.267 30.043 1.00 33.11 220 LEU A C 1
ATOM 1777 O O . LEU A 1 220 ? -25.355 28.064 29.349 1.00 31.05 220 LEU A O 1
ATOM 1782 N N . ILE A 1 221 ? -26.205 27.471 31.323 1.00 33.73 221 ILE A N 1
ATOM 1783 C CA . ILE A 1 221 ? -25.798 28.691 32.033 1.00 33.54 221 ILE A CA 1
ATOM 1784 C C . ILE A 1 221 ? -24.999 28.381 33.293 1.00 33.46 221 ILE A C 1
ATOM 1785 O O . ILE A 1 221 ? -25.378 27.525 34.087 1.00 33.52 221 ILE A O 1
ATOM 1790 N N . VAL A 1 222 ? -23.885 29.081 33.472 1.00 33.14 222 VAL A N 1
ATOM 1791 C CA . VAL A 1 222 ? -23.155 29.085 34.731 1.00 34.09 222 VAL A CA 1
ATOM 1792 C C . VAL A 1 222 ? -23.006 30.557 35.130 1.00 34.54 222 VAL A C 1
ATOM 1793 O O . VAL A 1 222 ? -22.488 31.354 34.349 1.00 34.80 222 VAL A O 1
ATOM 1797 N N . ALA A 1 223 ? -23.466 30.916 36.324 1.00 34.44 223 ALA A N 1
ATOM 1798 C CA . ALA A 1 223 ? -23.558 32.322 36.691 1.00 35.36 223 ALA A CA 1
ATOM 1799 C C . ALA A 1 223 ? -23.409 32.504 38.199 1.00 36.04 223 ALA A C 1
ATOM 1800 O O . ALA A 1 223 ? -23.893 31.695 38.985 1.00 36.25 223 ALA A O 1
ATOM 1802 N N . ALA A 1 224 ? -22.722 33.560 38.604 1.00 36.85 224 ALA A N 1
ATOM 1803 C CA . ALA A 1 224 ? -22.484 33.809 40.034 1.00 37.48 224 ALA A CA 1
ATOM 1804 C C . ALA A 1 224 ? -23.792 34.098 40.752 1.00 38.32 224 ALA A C 1
ATOM 1805 O O . ALA A 1 224 ? -24.754 34.579 40.139 1.00 37.58 224 ALA A O 1
ATOM 1815 N N . SER A 1 226 ? -25.602 35.325 44.842 1.00 41.27 226 SER A N 1
ATOM 1816 C CA . SER A 1 226 ? -25.452 36.019 46.105 1.00 41.94 226 SER A CA 1
ATOM 1817 C C . SER A 1 226 ? -26.647 35.578 46.909 1.00 44.01 226 SER A C 1
ATOM 1818 O O . SER A 1 226 ? -27.781 35.732 46.452 1.00 43.98 226 SER A O 1
ATOM 1821 N N . THR A 1 227 ? -26.393 34.984 48.071 1.00 44.88 227 THR A N 1
ATOM 1822 C CA . THR A 1 227 ? -27.453 34.457 48.905 1.00 47.26 227 THR A CA 1
ATOM 1823 C C . THR A 1 227 ? -27.273 35.014 50.293 1.00 48.98 227 THR A C 1
ATOM 1824 O O . THR A 1 227 ? -26.320 35.740 50.574 1.00 48.82 227 THR A O 1
ATOM 1828 N N . ASP A 1 228 ? -28.196 34.673 51.168 1.00 51.45 228 ASP A N 1
ATOM 1829 C CA . ASP A 1 228 ? -28.105 35.121 52.542 1.00 53.40 228 ASP A CA 1
ATOM 1830 C C . ASP A 1 228 ? -26.904 34.516 53.228 1.00 53.73 228 ASP A C 1
ATOM 1831 O O . ASP A 1 228 ? -26.123 35.233 53.837 1.00 54.10 228 ASP A O 1
ATOM 1836 N N . ASP A 1 229 ? -26.718 33.203 53.098 1.00 53.67 229 ASP A N 1
ATOM 1837 C CA . ASP A 1 229 ? -25.589 32.563 53.742 1.00 54.38 229 ASP A CA 1
ATOM 1838 C C . ASP A 1 229 ? -24.293 32.866 53.026 1.00 52.67 229 ASP A C 1
ATOM 1839 O O . ASP A 1 229 ? -23.232 32.825 53.637 1.00 53.00 229 ASP A O 1
ATOM 1844 N N . VAL A 1 230 ? -24.364 33.126 51.719 1.00 50.56 230 VAL A N 1
ATOM 1845 C CA . VAL A 1 230 ? -23.156 33.345 50.930 1.00 48.55 230 VAL A CA 1
ATOM 1846 C C . VAL A 1 230 ? -23.303 34.584 50.049 1.00 47.21 230 VAL A C 1
ATOM 1847 O O . VAL A 1 230 ? -23.478 34.479 48.831 1.00 45.25 230 VAL A O 1
ATOM 1851 N N . PRO A 1 231 ? -23.221 35.758 50.666 1.00 47.18 231 PRO A N 1
ATOM 1852 C CA . PRO A 1 231 ? -23.272 37.022 49.922 1.00 46.12 231 PRO A CA 1
ATOM 1853 C C . PRO A 1 231 ? -22.063 37.132 48.982 1.00 44.39 231 PRO A C 1
ATOM 1854 O O . PRO A 1 231 ? -20.960 36.763 49.364 1.00 43.72 231 PRO A O 1
ATOM 1858 N N . CYS A 1 232 ? -22.262 37.607 47.756 1.00 42.96 232 CYS A N 1
ATOM 1859 C CA . CYS A 1 232 ? -21.155 37.659 46.797 1.00 42.39 232 CYS A CA 1
ATOM 1860 C C . CYS A 1 232 ? -20.003 38.525 47.308 1.00 42.70 232 CYS A C 1
ATOM 1861 O O . CYS A 1 232 ? -20.235 39.648 47.767 1.00 42.24 232 CYS A O 1
ATOM 1864 N N . PRO A 1 233 ? -18.757 38.012 47.249 1.00 41.79 233 PRO A N 1
ATOM 1865 C CA . PRO A 1 233 ? -17.595 38.763 47.745 1.00 42.76 233 PRO A CA 1
ATOM 1866 C C . PRO A 1 233 ? -17.103 39.878 46.811 1.00 42.23 233 PRO A C 1
ATOM 1867 O O . PRO A 1 233 ? -16.168 40.604 47.151 1.00 42.47 233 PRO A O 1
ATOM 1871 N N . LEU A 1 234 ? -17.742 40.023 45.657 1.00 42.06 234 LEU A N 1
ATOM 1872 C CA . LEU A 1 234 ? -17.451 41.117 44.719 1.00 42.83 234 LEU A CA 1
ATOM 1873 C C . LEU A 1 234 ? -18.772 41.768 44.332 1.00 43.08 234 LEU A C 1
ATOM 1874 O O . LEU A 1 234 ? -19.777 41.082 44.182 1.00 41.92 234 LEU A O 1
ATOM 1879 N N . PRO A 1 235 ? -18.763 43.078 44.112 1.00 44.57 235 PRO A N 1
ATOM 1880 C CA . PRO A 1 235 ? -20.063 43.691 43.810 1.00 45.49 235 PRO A CA 1
ATOM 1881 C C . PRO A 1 235 ? -20.414 43.599 42.323 1.00 45.15 235 PRO A C 1
ATOM 1882 O O . PRO A 1 235 ? -20.350 44.588 41.620 1.00 47.48 235 PRO A O 1
ATOM 1886 N N . PHE A 1 236 ? -20.773 42.421 41.846 1.00 43.91 236 PHE A N 1
ATOM 1887 C CA . PHE A 1 236 ? -21.124 42.239 40.443 1.00 43.63 236 PHE A CA 1
ATOM 1888 C C . PHE A 1 236 ? -22.437 42.931 40.077 1.00 43.42 236 PHE A C 1
ATOM 1889 O O . PHE A 1 236 ? -23.305 43.041 40.920 1.00 43.73 236 PHE A O 1
ATOM 1897 N N . SER A 1 237 ? -22.595 43.364 38.820 1.00 42.80 237 SER A N 1
ATOM 1898 C CA . SER A 1 237 ? -23.825 44.063 38.406 1.00 43.40 237 SER A CA 1
ATOM 1899 C C . SER A 1 237 ? -25.028 43.121 38.378 1.00 41.73 237 SER A C 1
ATOM 1900 O O . SER A 1 237 ? -26.150 43.576 38.465 1.00 41.66 237 SER A O 1
ATOM 1903 N N . PHE A 1 238 ? -24.789 41.812 38.269 1.00 39.93 238 PHE A N 1
ATOM 1904 C CA . PHE A 1 238 ? -25.878 40.825 38.413 1.00 39.76 238 PHE A CA 1
ATOM 1905 C C . PHE A 1 238 ? -25.457 39.515 39.072 1.00 39.04 238 PHE A C 1
ATOM 1906 O O . PHE A 1 238 ? -24.482 38.893 38.673 1.00 38.29 238 PHE A O 1
ATOM 1914 N N . THR A 1 239 ? -26.225 39.096 40.063 1.00 39.35 239 THR A N 1
ATOM 1915 C CA . THR A 1 239 ? -26.036 37.785 40.665 1.00 39.98 239 THR A CA 1
ATOM 1916 C C . THR A 1 239 ? -27.391 37.133 40.873 1.00 40.72 239 THR A C 1
ATOM 1917 O O . THR A 1 239 ? -28.379 37.812 41.156 1.00 41.08 239 THR A O 1
ATOM 1921 N N . PHE A 1 240 ? -27.438 35.814 40.715 1.00 40.44 240 PHE A N 1
ATOM 1922 C CA . PHE A 1 240 ? -28.677 35.078 40.888 1.00 41.20 240 PHE A CA 1
ATOM 1923 C C . PHE A 1 240 ? -28.896 34.804 42.358 1.00 42.26 240 PHE A C 1
ATOM 1924 O O . PHE A 1 240 ? -27.942 34.601 43.124 1.00 40.75 240 PHE A O 1
ATOM 1932 N N . ALA A 1 241 ? -30.172 34.769 42.722 1.00 43.31 241 ALA A N 1
ATOM 1933 C CA . ALA A 1 241 ? -30.588 34.332 44.046 1.00 45.47 241 ALA A CA 1
ATOM 1934 C C . ALA A 1 241 ? -30.861 32.822 44.053 1.00 46.33 241 ALA A C 1
ATOM 1935 O O . ALA A 1 241 ? -30.990 32.175 43.004 1.00 43.80 241 ALA A O 1
ATOM 1937 N N . GLU A 1 242 ? -30.983 32.298 45.271 1.00 48.30 242 GLU A N 1
ATOM 1938 C CA . GLU A 1 242 ? -31.351 30.916 45.516 1.00 49.77 242 GLU A CA 1
ATOM 1939 C C . GLU A 1 242 ? -32.592 30.509 44.710 1.00 49.79 242 GLU A C 1
ATOM 1940 O O . GLU A 1 242 ? -33.633 31.125 44.828 1.00 49.57 242 GLU A O 1
ATOM 1946 N N . ASN A 1 243 ? -32.457 29.485 43.863 1.00 49.48 243 ASN A N 1
ATOM 1947 C CA . ASN A 1 243 ? -33.573 28.998 43.020 1.00 50.27 243 ASN A CA 1
ATOM 1948 C C . ASN A 1 243 ? -34.075 29.890 41.880 1.00 49.09 243 ASN A C 1
ATOM 1949 O O . ASN A 1 243 ? -34.982 29.491 41.147 1.00 49.84 243 ASN A O 1
ATOM 1954 N N . GLU A 1 244 ? -33.500 31.071 41.713 1.00 47.07 244 GLU A N 1
ATOM 1955 C CA . GLU A 1 244 ? -33.991 31.999 40.696 1.00 46.65 244 GLU A CA 1
ATOM 1956 C C . GLU A 1 244 ? -33.707 31.508 39.242 1.00 45.41 244 GLU A C 1
ATOM 1957 O O . GLU A 1 244 ? -34.553 31.625 38.371 1.00 44.99 244 GLU A O 1
ATOM 1963 N N . LEU A 1 245 ? -32.540 30.935 38.976 1.00 44.65 245 LEU A N 1
ATOM 1964 C CA . LEU A 1 245 ? -32.301 30.397 37.613 1.00 44.32 245 LEU A CA 1
ATOM 1965 C C . LEU A 1 245 ? -33.254 29.225 37.308 1.00 46.26 245 LEU A C 1
ATOM 1966 O O . LEU A 1 245 ? -33.823 29.134 36.221 1.00 45.97 245 LEU A O 1
ATOM 1971 N N . LYS A 1 246 ? -33.458 28.336 38.277 1.00 48.20 246 LYS A N 1
ATOM 1972 C CA . LYS A 1 246 ? -34.340 27.199 38.043 1.00 50.47 246 LYS A CA 1
ATOM 1973 C C . LYS A 1 246 ? -35.765 27.684 37.715 1.00 51.95 246 LYS A C 1
ATOM 1974 O O . LYS A 1 246 ? -36.427 27.157 36.819 1.00 52.51 246 LYS A O 1
ATOM 1980 N N . GLU A 1 247 ? -36.214 28.712 38.416 1.00 52.52 247 GLU A N 1
ATOM 1981 C CA . GLU A 1 247 ? -37.569 29.260 38.214 1.00 54.42 247 GLU A CA 1
ATOM 1982 C C . GLU A 1 247 ? -37.759 29.873 36.824 1.00 53.23 247 GLU A C 1
ATOM 1983 O O . GLU A 1 247 ? -38.841 29.799 36.258 1.00 53.69 247 GLU A O 1
ATOM 1989 N N . TYR A 1 248 ? -36.714 30.482 36.276 1.00 51.55 248 TYR A N 1
ATOM 1990 C CA . TYR A 1 248 ? -36.758 30.939 34.879 1.00 51.08 248 TYR A CA 1
ATOM 1991 C C . TYR A 1 248 ? -36.978 29.796 33.896 1.00 51.26 248 TYR A C 1
ATOM 1992 O O . TYR A 1 248 ? -37.550 30.000 32.813 1.00 51.18 248 TYR A O 1
ATOM 2001 N N . TYR A 1 249 ? -36.505 28.606 34.257 1.00 51.04 249 TYR A N 1
ATOM 2002 C CA . TYR A 1 249 ? -36.560 27.450 33.360 1.00 51.42 249 TYR A CA 1
ATOM 2003 C C . TYR A 1 249 ? -37.467 26.326 33.857 1.00 53.91 249 TYR A C 1
ATOM 2004 O O . TYR A 1 249 ? -37.285 25.166 33.479 1.00 53.90 249 TYR A O 1
ATOM 2013 N N . LYS A 1 250 ? -38.452 26.674 34.685 1.00 56.04 250 LYS A N 1
ATOM 2014 C CA . LYS A 1 250 ? -39.305 25.671 35.336 1.00 58.22 250 LYS A CA 1
ATOM 2015 C C . LYS A 1 250 ? -40.077 24.801 34.337 1.00 59.61 250 LYS A C 1
ATOM 2016 O O . LYS A 1 250 ? -40.442 23.663 34.628 1.00 61.25 250 LYS A O 1
ATOM 2022 N N . ASP A 1 251 ? -40.312 25.332 33.152 1.00 59.72 251 ASP A N 1
ATOM 2023 C CA . ASP A 1 251 ? -41.052 24.613 32.126 1.00 60.92 251 ASP A CA 1
ATOM 2024 C C . ASP A 1 251 ? -40.136 23.804 31.177 1.00 59.31 251 ASP A C 1
ATOM 2025 O O . ASP A 1 251 ? -40.616 23.155 30.244 1.00 59.85 251 ASP A O 1
ATOM 2030 N N . TRP A 1 252 ? -38.826 23.844 31.409 1.00 56.66 252 TRP A N 1
ATOM 2031 C CA . TRP A 1 252 ? -37.890 23.045 30.631 1.00 54.86 252 TRP A CA 1
ATOM 2032 C C . TRP A 1 252 ? -37.572 21.755 31.383 1.00 55.73 252 TRP A C 1
ATOM 2033 O O . TRP A 1 252 ? -37.924 21.628 32.549 1.00 55.71 252 TRP A O 1
ATOM 2044 N N . GLU A 1 253 ? -36.918 20.805 30.710 1.00 55.62 253 GLU A N 1
ATOM 2045 C CA . GLU A 1 253 ? -36.388 19.601 31.361 1.00 56.47 253 GLU A CA 1
ATOM 2046 C C . GLU A 1 253 ? -34.974 19.857 31.881 1.00 54.97 253 GLU A C 1
ATOM 2047 O O . GLU A 1 253 ? -34.112 20.348 31.143 1.00 53.53 253 GLU A O 1
ATOM 2053 N N . PHE A 1 254 ? -34.717 19.504 33.138 1.00 55.16 254 PHE A N 1
ATOM 2054 C CA . PHE A 1 254 ? -33.416 19.777 33.746 1.00 53.61 254 PHE A CA 1
ATOM 2055 C C . PHE A 1 254 ? -32.549 18.550 33.707 1.00 53.58 254 PHE A C 1
ATOM 2056 O O . PHE A 1 254 ? -32.876 17.528 34.320 1.00 55.63 254 PHE A O 1
ATOM 2064 N N . LEU A 1 255 ? -31.439 18.655 32.997 1.00 51.35 255 LEU A N 1
ATOM 2065 C CA . LEU A 1 255 ? -30.486 17.577 32.929 1.00 50.92 255 LEU A CA 1
ATOM 2066 C C . LEU A 1 255 ? -29.476 17.778 34.048 1.00 50.09 255 LEU A C 1
ATOM 2067 O O . LEU A 1 255 ? -28.937 16.812 34.574 1.00 50.74 255 LEU A O 1
ATOM 2072 N N . GLU A 1 256 ? -29.220 19.036 34.410 1.00 48.24 256 GLU A N 1
ATOM 2073 C CA . GLU A 1 256 ? -28.374 19.334 35.548 1.00 47.75 256 GLU A CA 1
ATOM 2074 C C . GLU A 1 256 ? -28.779 20.661 36.146 1.00 47.38 256 GLU A C 1
ATOM 2075 O O . GLU A 1 256 ? -29.082 21.621 35.433 1.00 46.39 256 GLU A O 1
ATOM 2081 N N . TYR A 1 257 ? -28.837 20.709 37.469 1.00 47.56 257 TYR A N 1
ATOM 2082 C CA . TYR A 1 257 ? -29.076 21.965 38.148 1.00 46.96 257 TYR A CA 1
ATOM 2083 C C . TYR A 1 257 ? -28.446 21.890 39.504 1.00 47.29 257 TYR A C 1
ATOM 2084 O O . TYR A 1 257 ? -28.748 20.996 40.278 1.00 48.21 257 TYR A O 1
ATOM 2093 N N . ASN A 1 258 ? -27.530 22.803 39.785 1.00 46.15 258 ASN A N 1
ATOM 2094 C CA . ASN A 1 258 ? -26.941 22.872 41.112 1.00 46.47 258 ASN A CA 1
ATOM 2095 C C . ASN A 1 258 ? -26.562 24.300 41.461 1.00 45.78 258 ASN A C 1
ATOM 2096 O O . ASN A 1 258 ? -26.351 25.134 40.579 1.00 44.24 258 ASN A O 1
ATOM 2101 N N . GLU A 1 259 ? -26.500 24.580 42.754 1.00 45.96 259 GLU A N 1
ATOM 2102 C CA . GLU A 1 259 ? -26.068 25.882 43.205 1.00 46.10 259 GLU A CA 1
ATOM 2103 C C . GLU A 1 259 ? -24.846 25.739 44.107 1.00 46.35 259 GLU A C 1
ATOM 2104 O O . GLU A 1 259 ? -24.728 26.432 45.110 1.00 47.38 259 GLU A O 1
ATOM 2110 N N . ASN A 1 260 ? -23.940 24.844 43.724 1.00 46.36 260 ASN A N 1
ATOM 2111 C CA . ASN A 1 260 ? -22.712 24.572 44.481 1.00 47.18 260 ASN A CA 1
ATOM 2112 C C . ASN A 1 260 ? -21.714 25.734 44.560 1.00 47.37 260 ASN A C 1
ATOM 2113 O O . ASN A 1 260 ? -21.621 26.556 43.629 1.00 45.34 260 ASN A O 1
ATOM 2126 N N . GLY A 1 262 ? -18.122 27.352 44.119 1.00 50.14 262 GLY A N 1
ATOM 2127 C CA . GLY A 1 262 ? -17.105 27.217 43.086 1.00 50.32 262 GLY A CA 1
ATOM 2128 C C . GLY A 1 262 ? -16.082 28.313 43.338 1.00 51.80 262 GLY A C 1
ATOM 2129 O O . GLY A 1 262 ? -16.101 28.960 44.388 1.00 52.42 262 GLY A O 1
ATOM 2130 N N . GLU A 1 263 ? -15.199 28.547 42.379 1.00 51.83 263 GLU A N 1
ATOM 2131 C CA . GLU A 1 263 ? -14.101 29.478 42.593 1.00 53.65 263 GLU A CA 1
ATOM 2132 C C . GLU A 1 263 ? -13.883 30.232 41.331 1.00 52.96 263 GLU A C 1
ATOM 2133 O O . GLU A 1 263 ? -13.888 29.632 40.273 1.00 52.42 263 GLU A O 1
ATOM 2139 N N . LEU A 1 264 ? -13.678 31.538 41.413 1.00 54.09 264 LEU A N 1
ATOM 2140 C CA . LEU A 1 264 ? -13.259 32.270 40.224 1.00 54.08 264 LEU A CA 1
ATOM 2141 C C . LEU A 1 264 ? -11.811 31.913 39.967 1.00 55.10 264 LEU A C 1
ATOM 2142 O O . LEU A 1 264 ? -11.154 31.363 40.847 1.00 54.72 264 LEU A O 1
ATOM 2147 N N . HIS A 1 265 ? -11.317 32.246 38.782 1.00 55.54 265 HIS A N 1
ATOM 2148 C CA . HIS A 1 265 ? -9.899 32.089 38.510 1.00 57.53 265 HIS A CA 1
ATOM 2149 C C . HIS A 1 265 ? -9.154 33.227 39.207 1.00 60.21 265 HIS A C 1
ATOM 2150 O O . HIS A 1 265 ? -8.052 33.033 39.723 1.00 62.04 265 HIS A O 1
ATOM 2157 N N . LYS A 1 266 ? -9.789 34.396 39.268 1.00 62.01 266 LYS A N 1
ATOM 2158 C CA . LYS A 1 266 ? -9.271 35.555 40.007 1.00 64.24 266 LYS A CA 1
ATOM 2159 C C . LYS A 1 266 ? -8.973 35.264 41.479 1.00 66.74 266 LYS A C 1
ATOM 2160 O O . LYS A 1 266 ? -9.670 34.478 42.125 1.00 66.81 266 LYS A O 1
ATOM 2166 N N . THR A 1 267 ? -7.963 35.935 42.025 1.00 68.94 267 THR A N 1
ATOM 2167 C CA . THR A 1 267 ? -7.509 35.618 43.366 1.00 71.38 267 THR A CA 1
ATOM 2168 C C . THR A 1 267 ? -7.594 36.758 44.365 1.00 73.36 267 THR A C 1
ATOM 2169 O O . THR A 1 267 ? -7.662 37.928 44.005 1.00 73.80 267 THR A O 1
ATOM 2173 N N . ASP A 1 268 ? -7.596 36.389 45.638 1.00 75.43 268 ASP A N 1
ATOM 2174 C CA . ASP A 1 268 ? -7.337 37.342 46.697 1.00 77.72 268 ASP A CA 1
ATOM 2175 C C . ASP A 1 268 ? -5.878 37.162 47.116 1.00 79.68 268 ASP A C 1
ATOM 2176 O O . ASP A 1 268 ? -5.246 36.156 46.789 1.00 79.24 268 ASP A O 1
ATOM 2181 N N . GLU A 1 269 ? -5.339 38.141 47.830 1.00 82.15 269 GLU A N 1
ATOM 2182 C CA . GLU A 1 269 ? -4.026 37.986 48.450 1.00 84.11 269 GLU A CA 1
ATOM 2183 C C . GLU A 1 269 ? -4.194 38.192 49.943 1.00 86.12 269 GLU A C 1
ATOM 2184 O O . GLU A 1 269 ? -4.733 39.228 50.356 1.00 86.93 269 GLU A O 1
ATOM 2190 N N . ASN A 1 270 ? -3.785 37.218 50.762 1.00 87.08 270 ASN A N 1
ATOM 2191 C CA . ASN A 1 270 ? -3.319 35.892 50.322 1.00 86.05 270 ASN A CA 1
ATOM 2192 C C . ASN A 1 270 ? -2.986 35.773 48.832 1.00 84.17 270 ASN A C 1
ATOM 2193 O O . ASN A 1 270 ? -2.209 36.558 48.282 1.00 85.12 270 ASN A O 1
ATOM 2198 N N . GLY A 1 271 ? -3.568 34.764 48.191 1.00 81.68 271 GLY A N 1
ATOM 2199 C CA . GLY A 1 271 ? -3.419 34.560 46.755 1.00 79.26 271 GLY A CA 1
ATOM 2200 C C . GLY A 1 271 ? -4.365 33.455 46.333 1.00 77.02 271 GLY A C 1
ATOM 2201 O O . GLY A 1 271 ? -4.116 32.728 45.365 1.00 75.91 271 GLY A O 1
ATOM 2202 N N . ASN A 1 272 ? -5.459 33.328 47.079 1.00 76.23 272 ASN A N 1
ATOM 2203 C CA . ASN A 1 272 ? -6.381 32.207 46.913 1.00 74.24 272 ASN A CA 1
ATOM 2204 C C . ASN A 1 272 ? -7.582 32.567 46.062 1.00 71.48 272 ASN A C 1
ATOM 2205 O O . ASN A 1 272 ? -8.168 33.639 46.215 1.00 71.73 272 ASN A O 1
ATOM 2210 N N . ARG A 1 273 ? -7.943 31.661 45.158 1.00 68.62 273 ARG A N 1
ATOM 2211 C CA . ARG A 1 273 ? -9.088 31.884 44.289 1.00 65.87 273 ARG A CA 1
ATOM 2212 C C . ARG A 1 273 ? -10.286 32.323 45.133 1.00 64.46 273 ARG A C 1
ATOM 2213 O O . ARG A 1 273 ? -10.453 31.889 46.271 1.00 65.15 273 ARG A O 1
ATOM 2221 N N . ILE A 1 274 ? -11.104 33.204 44.571 1.00 61.32 274 ILE A N 1
ATOM 2222 C CA . ILE A 1 274 ? -12.233 33.762 45.284 1.00 59.79 274 ILE A CA 1
ATOM 2223 C C . ILE A 1 274 ? -13.408 32.803 45.177 1.00 57.14 274 ILE A C 1
ATOM 2224 O O . ILE A 1 274 ? -13.773 32.371 44.087 1.00 55.08 274 ILE A O 1
ATOM 2229 N N . LYS A 1 275 ? -13.976 32.456 46.324 1.00 56.10 275 LYS A N 1
ATOM 2230 C CA . LYS A 1 275 ? -15.073 31.496 46.405 1.00 54.11 275 LYS A CA 1
ATOM 2231 C C . LYS A 1 275 ? -16.413 32.196 46.439 1.00 51.74 275 LYS A C 1
ATOM 2232 O O . LYS A 1 275 ? -16.541 33.280 47.005 1.00 51.72 275 LYS A O 1
ATOM 2246 N N . LYS A 1 277 ? -20.977 31.048 45.497 1.00 43.69 277 LYS A N 1
ATOM 2247 C CA . LYS A 1 277 ? -21.898 30.106 44.909 1.00 43.00 277 LYS A CA 1
ATOM 2248 C C . LYS A 1 277 ? -22.155 30.430 43.436 1.00 41.68 277 LYS A C 1
ATOM 2249 O O . LYS A 1 277 ? -22.243 31.604 43.044 1.00 41.12 277 LYS A O 1
ATOM 2255 N N . PHE A 1 278 ? -22.277 29.389 42.631 1.00 40.42 278 PHE A N 1
ATOM 2256 C CA . PHE A 1 278 ? -22.624 29.537 41.235 1.00 39.90 278 PHE A CA 1
ATOM 2257 C C . PHE A 1 278 ? -23.842 28.692 40.949 1.00 39.73 278 PHE A C 1
ATOM 2258 O O . PHE A 1 278 ? -23.968 27.571 41.449 1.00 40.80 278 PHE A O 1
ATOM 2266 N N . ALA A 1 279 ? -24.733 29.234 40.143 1.00 38.74 279 ALA A N 1
ATOM 2267 C CA . ALA A 1 279 ? -25.843 28.473 39.623 1.00 38.69 279 ALA A CA 1
ATOM 2268 C C . ALA A 1 279 ? -25.396 27.892 38.292 1.00 38.10 279 ALA A C 1
ATOM 2269 O O . ALA A 1 279 ? -24.948 28.631 37.402 1.00 36.76 279 ALA A O 1
ATOM 2271 N N . THR A 1 280 ? -25.498 26.570 38.190 1.00 38.66 280 THR A N 1
ATOM 2272 C CA . THR A 1 280 ? -25.152 25.815 36.988 1.00 38.50 280 THR A CA 1
ATOM 2273 C C . THR A 1 280 ? -26.348 25.038 36.508 1.00 39.22 280 THR A C 1
ATOM 2274 O O . THR A 1 280 ? -26.954 24.273 37.275 1.00 39.45 280 THR A O 1
ATOM 2286 N N . LEU A 1 282 ? -28.026 22.911 33.002 1.00 39.72 282 LEU A N 1
ATOM 2287 C CA . LEU A 1 282 ? -28.226 22.401 31.644 1.00 39.73 282 LEU A CA 1
ATOM 2288 C C . LEU A 1 282 ? -29.680 21.986 31.532 1.00 40.79 282 LEU A C 1
ATOM 2289 O O . LEU A 1 282 ? -30.156 21.106 32.243 1.00 42.33 282 LEU A O 1
ATOM 2294 N N . ALA A 1 283 ? -30.405 22.649 30.654 1.00 41.24 283 ALA A N 1
ATOM 2295 C CA . ALA A 1 283 ? -31.816 22.359 30.487 1.00 42.59 283 ALA A CA 1
ATOM 2296 C C . ALA A 1 283 ? -32.162 22.152 29.020 1.00 43.24 283 ALA A C 1
ATOM 2297 O O . ALA A 1 283 ? -31.527 22.740 28.129 1.00 41.76 283 ALA A O 1
ATOM 2299 N N . ARG A 1 284 ? -33.179 21.333 28.771 1.00 44.99 284 ARG A N 1
ATOM 2300 C CA . ARG A 1 284 ? -33.647 21.080 27.417 1.00 46.30 284 ARG A CA 1
ATOM 2301 C C . ARG A 1 284 ? -35.095 21.546 27.204 1.00 48.20 284 ARG A C 1
ATOM 2302 O O . ARG A 1 284 ? -35.979 21.278 28.026 1.00 49.44 284 ARG A O 1
ATOM 2310 N N . LYS A 1 285 ? -35.330 22.260 26.108 1.00 48.42 285 LYS A N 1
ATOM 2311 C CA . LYS A 1 285 ? -36.659 22.791 25.787 1.00 50.00 285 LYS A CA 1
ATOM 2312 C C . LYS A 1 285 ? -37.610 21.673 25.335 1.00 52.16 285 LYS A C 1
ATOM 2313 O O . LYS A 1 285 ? -37.315 20.936 24.407 1.00 52.37 285 LYS A O 1
ATOM 2319 N N A LYS A 1 286 ? -38.764 21.543 25.973 0.60 54.60 286 LYS A N 1
ATOM 2320 N N B LYS A 1 286 ? -38.747 21.562 26.017 0.40 54.49 286 LYS A N 1
ATOM 2321 C CA A LYS A 1 286 ? -39.673 20.439 25.632 0.60 56.66 286 LYS A CA 1
ATOM 2322 C CA B LYS A 1 286 ? -39.752 20.543 25.706 0.40 56.78 286 LYS A CA 1
ATOM 2323 C C A LYS A 1 286 ? -40.469 20.699 24.346 0.60 57.83 286 LYS A C 1
ATOM 2324 C C B LYS A 1 286 ? -40.711 21.019 24.614 0.40 58.17 286 LYS A C 1
ATOM 2325 O O A LYS A 1 286 ? -41.637 21.108 24.375 0.60 58.47 286 LYS A O 1
ATOM 2326 O O B LYS A 1 286 ? -41.141 22.246 24.617 0.40 57.99 286 LYS A O 1
#

InterPro domains:
  IPR004537 Tellurite resistance methyltransferase, TehB [TIGR00477] (48-285)
  IPR014431 Tellurite resistance methyltransferase, TehB type-2 [PIRSF005215] (2-286)
  IPR014710 RmlC-like jelly roll fold [G3DSA:2.60.120.10] (1-107)
  IPR015392 TehB/YeaR-like domain [PF09313] (9-89)
  IPR015985 Tellurite resistance methyltransferase TehB-like domain [PF03848] (91-282)
  IPR029063 S-adenosyl-L-methionine-dependent methyltransferase superfamily [G3DSA:3.40.50.150] (108-286)
  IPR029063 S-adenosyl-L-methionine-dependent methyltransferase superfamily [SSF53335] (68-275)

Organism: Haemophilus influenzae (strain ATCC 51907 / DSM 11121 / KW20 / Rd) (NCBI:txid71421)

B-factor: mean 39.3, std 10.95, range [12.07, 87.08]

Solvent-accessible surface area: 14807 Å² total

Foldseek 3Di:
DPFKDFQFWAKDAQVRPPVLQDKDFAAPFKWKAKAWDAAKKKKFFADPVRHGPDIDIDGNPDHDDIHDGPTIIGMHGPDRGTIMIMTIMGGLQCNCCVNPVDPRDDVVLVVVCVVPPAWEEEALAQFLNSSPVSSQVRPHAEEYEHQDPVSQVNNVVVCVVVVGDYHYDHDDLLVLCDDAATQEYEYEDPPLYAAVRVLSSLVVLVRYDAQGKYKYKFAAEPVRGAPDPRNDHDYDCRVCVSQVQWADPDWDQPDFDPAADVVGHTHDTIITMTGHD